Protein AF-A0A933I460-F1 (afdb_monomer_lite)

Sequence (186 aa):
MKRADNKALHLTAIPLRSIAAGELGRYTRKNEYKEVKMVRTSIIALVLIALFSTNALAGLGSGIYSSHLSKEKGTVIAAVEIKEKGIYNLIISAQFLRKPQDKKIYKSDEYGHLMDRLMVEWQGIALQKVLESKELTINDFSLLKSSIETDIRKLVETLKTKILPGQDVEVVFSLSDFFLLEPKDK

Radius of gyration: 38.06 Å; chains: 1; bounding box: 103×72×101 Å

pLDDT: mean 71.49, std 21.96, range [31.8, 97.75]

Structure (mmCIF, N/CA/C/O backbone):
data_AF-A0A933I460-F1
#
_entry.id   AF-A0A933I460-F1
#
loop_
_atom_site.group_PDB
_atom_site.id
_atom_site.type_symbol
_atom_site.label_atom_id
_atom_site.label_alt_id
_atom_site.label_comp_id
_atom_site.label_asym_id
_atom_site.label_entity_id
_atom_site.label_seq_id
_atom_site.pdbx_PDB_ins_code
_atom_site.Cartn_x
_atom_site.Cartn_y
_atom_site.Cartn_z
_atom_site.occupancy
_atom_site.B_iso_or_equiv
_atom_site.auth_seq_id
_atom_site.auth_comp_id
_atom_site.auth_asym_id
_atom_site.auth_atom_id
_atom_site.pdbx_PDB_model_num
ATOM 1 N N . MET A 1 1 ? 87.143 52.129 70.184 1.00 41.03 1 MET A N 1
ATOM 2 C CA . MET A 1 1 ? 86.131 51.948 71.251 1.00 41.03 1 MET A CA 1
ATOM 3 C C . MET A 1 1 ? 85.603 50.523 71.183 1.00 41.03 1 MET A C 1
ATOM 5 O O . MET A 1 1 ? 85.529 49.976 70.092 1.00 41.03 1 MET A O 1
ATOM 9 N N . LYS A 1 2 ? 85.423 49.895 72.347 1.00 37.91 2 LYS A N 1
ATOM 10 C CA . LYS A 1 2 ? 85.515 48.445 72.584 1.00 37.91 2 LYS A CA 1
ATOM 11 C C . LYS A 1 2 ? 84.332 47.627 72.047 1.00 37.91 2 LYS A C 1
ATOM 13 O O . LYS A 1 2 ? 83.182 48.015 72.214 1.00 37.91 2 LYS A O 1
ATOM 18 N N . ARG A 1 3 ? 84.676 46.452 71.504 1.00 41.56 3 ARG A N 1
ATOM 19 C CA . ARG A 1 3 ? 83.838 45.245 71.435 1.00 41.56 3 ARG A CA 1
ATOM 20 C C . ARG A 1 3 ? 83.366 44.840 72.834 1.00 41.56 3 ARG A C 1
ATOM 22 O O . ARG A 1 3 ? 84.147 44.938 73.780 1.00 41.56 3 ARG A O 1
ATOM 29 N N . ALA A 1 4 ? 82.170 44.271 72.913 1.00 45.31 4 ALA A N 1
ATOM 30 C CA . ALA A 1 4 ? 81.861 43.199 73.850 1.00 45.31 4 ALA A CA 1
ATOM 31 C C . ALA A 1 4 ? 80.702 42.365 73.294 1.00 45.31 4 ALA A C 1
ATOM 33 O O . ALA A 1 4 ? 79.697 42.899 72.833 1.00 45.31 4 ALA A O 1
ATOM 34 N N . ASP A 1 5 ? 80.932 41.061 73.310 1.00 42.59 5 ASP A N 1
ATOM 35 C CA . ASP A 1 5 ? 80.165 39.994 72.689 1.00 42.59 5 ASP A CA 1
ATOM 36 C C . ASP A 1 5 ? 79.033 39.451 73.582 1.00 42.59 5 ASP A C 1
ATOM 38 O O . ASP A 1 5 ? 78.996 39.712 74.784 1.00 42.59 5 ASP A O 1
ATOM 42 N N . ASN A 1 6 ? 78.281 38.513 72.980 1.00 42.66 6 ASN A N 1
ATOM 43 C CA . ASN A 1 6 ? 77.639 37.332 73.587 1.00 42.66 6 ASN A CA 1
ATOM 44 C C . ASN A 1 6 ? 76.283 37.561 74.289 1.00 42.66 6 ASN A C 1
ATOM 46 O O . ASN A 1 6 ? 76.127 38.485 75.065 1.00 42.66 6 ASN A O 1
ATOM 50 N N . LYS A 1 7 ? 75.247 36.723 74.145 1.00 44.50 7 LYS A N 1
ATOM 51 C CA . LYS A 1 7 ? 75.131 35.344 73.642 1.00 44.50 7 LYS A CA 1
ATOM 52 C C . LYS A 1 7 ? 73.635 35.022 73.433 1.00 44.50 7 LYS A C 1
ATOM 54 O O . LYS A 1 7 ? 72.827 35.376 74.277 1.00 44.50 7 LYS A O 1
ATOM 59 N N . ALA A 1 8 ? 73.355 34.277 72.361 1.00 40.66 8 ALA A N 1
ATOM 60 C CA . ALA A 1 8 ? 72.295 33.271 72.186 1.00 40.66 8 ALA A CA 1
ATOM 61 C C . ALA A 1 8 ? 70.816 33.631 72.472 1.00 40.66 8 ALA A C 1
ATOM 63 O O . ALA A 1 8 ? 70.412 33.730 73.621 1.00 40.66 8 ALA A O 1
ATOM 64 N N . LEU A 1 9 ? 69.968 33.593 71.433 1.00 44.44 9 LEU A N 1
ATOM 65 C CA . LEU A 1 9 ? 69.066 32.450 71.190 1.00 44.44 9 LEU A CA 1
ATOM 66 C C . LEU A 1 9 ? 68.316 32.588 69.848 1.00 44.44 9 LEU A C 1
ATOM 68 O O . LEU A 1 9 ? 67.603 33.551 69.602 1.00 44.44 9 LEU A O 1
ATOM 72 N N . HIS A 1 10 ? 68.550 31.589 68.995 1.00 38.16 10 HIS A N 1
ATOM 73 C CA . HIS A 1 10 ? 67.684 31.001 67.970 1.00 38.16 10 HIS A CA 1
ATOM 74 C C . HIS A 1 10 ? 66.586 31.845 67.292 1.00 38.16 10 HIS A C 1
ATOM 76 O O . HIS A 1 10 ? 65.505 32.078 67.822 1.00 38.16 10 HIS A O 1
ATOM 82 N N . LEU A 1 11 ? 66.854 32.130 66.012 1.00 43.31 11 LEU A N 1
ATOM 83 C CA . LEU A 1 11 ? 65.997 31.836 64.855 1.00 43.31 11 LEU A CA 1
ATOM 84 C C . LEU A 1 11 ? 64.627 31.208 65.183 1.00 43.31 11 LEU A C 1
ATOM 86 O O . LEU A 1 11 ? 64.538 30.039 65.546 1.00 43.31 11 LEU A O 1
ATOM 90 N N . THR A 1 12 ? 63.548 31.922 64.884 1.00 46.50 12 THR A N 1
ATOM 91 C CA . THR A 1 12 ? 62.800 31.709 63.630 1.00 46.50 12 THR A CA 1
ATOM 92 C C . THR A 1 12 ? 61.760 32.812 63.462 1.00 46.50 12 THR A C 1
ATOM 94 O O . THR A 1 12 ? 60.838 32.979 64.253 1.00 46.50 12 THR A O 1
ATOM 97 N N . ALA A 1 13 ? 61.946 33.590 62.402 1.00 44.84 13 ALA A N 1
ATOM 98 C CA . ALA A 1 13 ? 60.951 34.494 61.867 1.00 44.84 13 ALA A CA 1
ATOM 99 C C . ALA A 1 13 ? 60.061 33.719 60.893 1.00 44.84 13 ALA A C 1
ATOM 101 O O . ALA A 1 13 ? 60.592 33.124 59.961 1.00 44.84 13 ALA A O 1
ATOM 102 N N . ILE A 1 14 ? 58.740 33.805 61.051 1.00 50.06 14 ILE A N 1
ATOM 103 C CA . ILE A 1 14 ? 57.809 33.924 59.920 1.00 50.06 14 ILE A CA 1
ATOM 104 C C . ILE A 1 14 ? 56.695 34.877 60.363 1.00 50.06 14 ILE A C 1
ATOM 106 O O . ILE A 1 14 ? 55.945 34.542 61.281 1.00 50.06 14 ILE A O 1
ATOM 110 N N . PRO A 1 15 ? 56.577 36.067 59.757 1.00 47.06 15 PRO A N 1
ATOM 111 C CA . PRO A 1 15 ? 55.509 36.987 60.082 1.00 47.06 15 PRO A CA 1
ATOM 112 C C . PRO A 1 15 ? 54.394 36.952 59.018 1.00 47.06 15 PRO A C 1
ATOM 114 O O . PRO A 1 15 ? 54.626 36.626 57.856 1.00 47.06 15 PRO A O 1
ATOM 117 N N . LEU A 1 16 ? 53.227 37.437 59.455 1.00 40.59 16 LEU A N 1
ATOM 118 C CA . LEU A 1 16 ? 52.155 38.102 58.702 1.00 40.59 16 LEU A CA 1
ATOM 119 C C . LEU A 1 16 ? 50.920 37.305 58.234 1.00 40.59 16 LEU A C 1
ATOM 121 O O . LEU A 1 16 ? 50.992 36.362 57.458 1.00 40.59 16 LEU A O 1
ATOM 125 N N . ARG A 1 17 ? 49.782 37.940 58.574 1.00 39.16 17 ARG A N 1
ATOM 126 C CA . ARG A 1 17 ? 48.498 38.045 57.851 1.00 39.16 17 ARG A CA 1
ATOM 127 C C . ARG A 1 17 ? 47.393 37.047 58.210 1.00 39.16 17 ARG A C 1
ATOM 129 O O . ARG A 1 17 ? 47.149 36.042 57.560 1.00 39.16 17 ARG A O 1
ATOM 136 N N . SER A 1 18 ? 46.661 37.446 59.245 1.00 46.41 18 SER A N 1
ATOM 137 C CA . SER A 1 18 ? 45.233 37.791 59.195 1.00 46.41 18 SER A CA 1
ATOM 138 C C . SER A 1 18 ? 44.484 37.551 57.865 1.00 46.41 18 SER A C 1
ATOM 140 O O . SER A 1 18 ? 44.907 38.031 56.819 1.00 46.41 18 SER A O 1
ATOM 142 N N . ILE A 1 19 ? 43.259 37.017 58.000 1.00 49.75 19 ILE A N 1
ATOM 143 C CA . ILE A 1 19 ? 42.100 37.190 57.094 1.00 49.75 19 ILE A CA 1
ATOM 144 C C . ILE A 1 19 ? 42.088 36.281 55.845 1.00 49.75 19 ILE A C 1
ATOM 146 O O . ILE A 1 19 ? 42.408 36.720 54.751 1.00 49.75 19 ILE A O 1
ATOM 150 N N . ALA A 1 20 ? 41.629 35.029 55.994 1.00 50.25 20 ALA A N 1
ATOM 151 C CA . ALA A 1 20 ? 41.037 34.235 54.890 1.00 50.25 20 ALA A CA 1
ATOM 152 C C . ALA A 1 20 ? 40.248 32.975 55.333 1.00 50.25 20 ALA A C 1
ATOM 154 O O . ALA A 1 20 ? 39.757 32.230 54.491 1.00 50.25 20 ALA A O 1
ATOM 155 N N . ALA A 1 21 ? 40.103 32.695 56.634 1.00 50.56 21 ALA A N 1
ATOM 156 C CA . ALA A 1 21 ? 39.552 31.416 57.110 1.00 50.56 21 ALA A CA 1
ATOM 157 C C . ALA A 1 21 ? 38.008 31.359 57.234 1.00 50.56 21 ALA A C 1
ATOM 159 O O . ALA A 1 21 ? 37.470 30.334 57.638 1.00 50.56 21 ALA A O 1
ATOM 160 N N . GLY A 1 22 ? 37.279 32.435 56.907 1.00 49.56 22 GLY A N 1
ATOM 161 C CA . GLY A 1 22 ? 35.834 32.542 57.185 1.00 49.56 22 GLY A CA 1
ATOM 162 C C . GLY A 1 22 ? 34.876 32.307 56.008 1.00 49.56 22 GLY A C 1
ATOM 163 O O . GLY A 1 22 ? 33.716 31.973 56.241 1.00 49.56 22 GLY A O 1
ATOM 164 N N . GLU A 1 23 ? 35.317 32.458 54.754 1.00 50.94 23 GLU A N 1
ATOM 165 C CA . GLU A 1 23 ? 34.391 32.507 53.602 1.00 50.94 23 GLU A CA 1
ATOM 166 C C . GLU A 1 23 ? 34.476 31.309 52.643 1.00 50.94 23 GLU A C 1
ATOM 168 O O . GLU A 1 23 ? 33.496 30.992 51.969 1.00 50.94 23 GLU A O 1
ATOM 173 N N . LEU A 1 24 ? 35.584 30.564 52.619 1.00 50.06 24 LEU A N 1
ATOM 174 C CA . LEU A 1 24 ? 35.753 29.434 51.691 1.00 50.06 24 LEU A CA 1
ATOM 175 C C . LEU A 1 24 ? 34.869 28.216 52.027 1.00 50.06 24 LEU A C 1
ATOM 177 O O . LEU A 1 24 ? 34.518 27.445 51.136 1.00 50.06 24 LEU A O 1
ATOM 181 N N . GLY A 1 25 ? 34.426 28.071 53.280 1.00 47.38 25 GLY A N 1
ATOM 182 C CA . GLY A 1 25 ? 33.571 26.953 53.707 1.00 47.38 25 GLY A CA 1
ATOM 183 C C . GLY A 1 25 ? 32.104 27.043 53.258 1.00 47.38 25 GLY A C 1
ATOM 184 O O . GLY A 1 25 ? 31.375 26.055 53.346 1.00 47.38 25 GLY A O 1
ATOM 185 N N . ARG A 1 26 ? 31.636 28.208 52.780 1.00 46.75 26 ARG A N 1
ATOM 186 C CA . ARG A 1 26 ? 30.243 28.377 52.312 1.00 46.75 26 ARG A CA 1
ATOM 187 C C . ARG A 1 26 ? 30.065 28.103 50.817 1.00 46.75 26 ARG A C 1
ATOM 189 O O . ARG A 1 26 ? 28.946 27.804 50.398 1.00 46.75 26 ARG A O 1
ATOM 196 N N . TYR A 1 27 ? 31.139 28.163 50.029 1.00 46.47 27 TYR A N 1
ATOM 197 C CA . TYR A 1 27 ? 31.088 27.912 48.584 1.00 46.47 27 TYR A CA 1
ATOM 198 C C . TYR A 1 27 ? 31.224 26.428 48.224 1.00 46.47 27 TYR A C 1
ATOM 200 O O . TYR A 1 27 ? 30.612 25.988 47.255 1.00 46.47 27 TYR A O 1
ATOM 208 N N . THR A 1 28 ? 31.917 25.625 49.034 1.00 49.88 28 THR A N 1
ATOM 209 C CA . THR A 1 28 ? 31.998 24.169 48.824 1.00 49.88 28 THR A CA 1
ATOM 210 C C . THR A 1 28 ? 30.668 23.475 49.130 1.00 49.88 28 THR A C 1
ATOM 212 O O . THR A 1 28 ? 30.156 22.724 48.304 1.00 49.88 28 THR A O 1
ATOM 215 N N . ARG A 1 29 ? 30.019 23.821 50.251 1.00 48.25 29 ARG A N 1
ATOM 216 C CA . ARG A 1 29 ? 28.759 23.179 50.671 1.00 48.25 29 ARG A CA 1
ATOM 217 C C . ARG A 1 29 ? 27.563 23.505 49.755 1.00 48.25 29 ARG A C 1
ATOM 219 O O . ARG A 1 29 ? 26.679 22.671 49.577 1.00 48.25 29 ARG A O 1
ATOM 226 N N . LYS A 1 30 ? 27.505 24.704 49.151 1.00 46.66 30 LYS A N 1
ATOM 227 C CA . LYS A 1 30 ? 26.441 25.060 48.183 1.00 46.66 30 LYS A CA 1
ATOM 228 C C . LYS A 1 30 ? 26.577 24.297 46.863 1.00 46.66 30 LYS A C 1
ATOM 230 O O . LYS A 1 30 ? 25.551 23.950 46.278 1.00 46.66 30 LYS A O 1
ATOM 235 N N . ASN A 1 31 ? 27.805 24.027 46.420 1.00 49.69 31 ASN A N 1
ATOM 236 C CA . ASN A 1 31 ? 28.052 23.240 45.216 1.00 49.69 31 ASN A CA 1
ATOM 237 C C . ASN A 1 31 ? 27.734 21.759 45.448 1.00 49.69 31 ASN A C 1
ATOM 239 O O . ASN A 1 31 ? 27.037 21.186 44.621 1.00 49.69 31 ASN A O 1
ATOM 243 N N . GLU A 1 32 ? 28.076 21.188 46.608 1.00 47.56 32 GLU A N 1
ATOM 244 C CA . GLU A 1 32 ? 27.696 19.806 46.949 1.00 47.56 32 GLU A CA 1
ATOM 245 C C . GLU A 1 32 ? 26.174 19.596 46.974 1.00 47.56 32 GLU A C 1
ATOM 247 O O . GLU A 1 32 ? 25.669 18.638 46.397 1.00 47.56 32 GLU A O 1
ATOM 252 N N . TYR A 1 33 ? 25.397 20.508 47.572 1.00 48.88 33 TYR A N 1
ATOM 253 C CA . TYR A 1 33 ? 23.931 20.376 47.567 1.00 48.88 33 TYR A CA 1
ATOM 254 C C . TYR A 1 33 ? 23.319 20.540 46.167 1.00 48.88 33 TYR A C 1
ATOM 256 O O . TYR A 1 33 ? 22.296 19.919 45.866 1.00 48.88 33 TYR A O 1
ATOM 264 N N . LYS A 1 34 ? 23.924 21.368 45.304 1.00 48.66 34 LYS A N 1
ATOM 265 C CA . LYS A 1 34 ? 23.467 21.564 43.922 1.00 48.66 34 LYS A CA 1
ATOM 266 C C . LYS A 1 34 ? 23.843 20.369 43.044 1.00 48.66 34 LYS A C 1
ATOM 268 O O . LYS A 1 34 ? 22.994 19.922 42.282 1.00 48.66 34 LYS A O 1
ATOM 273 N N . GLU A 1 35 ? 25.040 19.808 43.210 1.00 48.28 35 GLU A N 1
ATOM 274 C CA . GLU A 1 35 ? 25.481 18.589 42.525 1.00 48.28 35 GLU A CA 1
ATOM 275 C C . GLU A 1 35 ? 24.663 17.373 42.956 1.00 48.28 35 GLU A C 1
ATOM 277 O O . GLU A 1 35 ? 24.117 16.685 42.102 1.00 48.28 35 GLU A O 1
ATOM 282 N N . VAL A 1 36 ? 24.452 17.146 44.256 1.00 53.81 36 VAL A N 1
ATOM 283 C CA . VAL A 1 36 ? 23.660 15.995 44.728 1.00 53.81 36 VAL A CA 1
ATOM 284 C C . VAL A 1 36 ? 22.199 16.093 44.273 1.00 53.81 36 VAL A C 1
ATOM 286 O O . VAL A 1 36 ? 21.594 15.079 43.919 1.00 53.81 36 VAL A O 1
ATOM 289 N N . LYS A 1 37 ? 21.613 17.300 44.230 1.00 46.72 37 LYS A N 1
ATOM 290 C CA . LYS A 1 37 ? 20.246 17.493 43.717 1.00 46.72 37 LYS A CA 1
ATOM 291 C C . LYS A 1 37 ? 20.178 17.303 42.199 1.00 46.72 37 LYS A C 1
ATOM 293 O O . LYS A 1 37 ? 19.252 16.641 41.743 1.00 46.72 37 LYS A O 1
ATOM 298 N N . MET A 1 38 ? 21.161 17.812 41.450 1.00 51.62 38 MET A N 1
ATOM 299 C CA . MET A 1 38 ? 21.239 17.681 39.991 1.00 51.62 38 MET A CA 1
ATOM 300 C C . MET A 1 38 ? 21.464 16.223 39.571 1.00 51.62 38 MET A C 1
ATOM 302 O O . MET A 1 38 ? 20.746 15.730 38.708 1.00 51.62 38 MET A O 1
ATOM 306 N N . VAL A 1 39 ? 22.355 15.496 40.255 1.00 53.56 39 VAL A N 1
ATOM 307 C CA . VAL A 1 39 ? 22.611 14.063 40.034 1.00 53.56 39 VAL A CA 1
ATOM 308 C C . VAL A 1 39 ? 21.362 13.228 40.329 1.00 53.56 39 VAL A C 1
ATOM 310 O O . VAL A 1 39 ? 21.018 12.353 39.540 1.00 53.56 39 VAL A O 1
ATOM 313 N N . ARG A 1 40 ? 20.613 13.526 41.400 1.00 53.59 40 ARG A N 1
ATOM 314 C CA . ARG A 1 40 ? 19.359 12.813 41.710 1.00 53.59 40 ARG A CA 1
ATOM 315 C C . ARG A 1 40 ? 18.259 13.069 40.678 1.00 53.59 40 ARG A C 1
ATOM 317 O O . ARG A 1 40 ? 17.602 12.117 40.269 1.00 53.59 40 ARG A O 1
ATOM 324 N N . THR A 1 41 ? 18.074 14.306 40.210 1.00 52.94 41 THR A N 1
ATOM 325 C CA . THR A 1 41 ? 17.123 14.592 39.117 1.00 52.94 41 THR A CA 1
ATOM 326 C C . THR A 1 41 ? 17.549 13.971 37.791 1.00 52.94 41 THR A C 1
ATOM 328 O O . THR A 1 41 ? 16.693 13.473 37.066 1.00 52.94 41 THR A O 1
ATOM 331 N N . SER A 1 42 ? 18.851 13.931 37.493 1.00 56.38 42 SER A N 1
ATOM 332 C CA . SER A 1 42 ? 19.367 13.297 36.278 1.00 56.38 42 SER A CA 1
ATOM 333 C C . SER A 1 42 ? 19.201 11.778 36.312 1.00 56.38 42 SER A C 1
ATOM 335 O O . SER A 1 42 ? 18.808 11.204 35.306 1.00 56.38 42 SER A O 1
ATOM 337 N N . ILE A 1 43 ? 19.405 11.124 37.463 1.00 59.38 43 ILE A N 1
ATOM 338 C CA . ILE A 1 43 ? 19.157 9.680 37.624 1.00 59.38 43 ILE A CA 1
ATOM 339 C C . ILE A 1 43 ? 17.660 9.364 37.492 1.00 59.38 43 ILE A C 1
ATOM 341 O O . ILE A 1 43 ? 17.303 8.410 36.809 1.00 59.38 43 ILE A O 1
ATOM 345 N N . ILE A 1 44 ? 16.773 10.180 38.074 1.00 59.81 44 ILE A N 1
ATOM 346 C CA . ILE A 1 44 ? 15.317 9.997 37.942 1.00 59.81 44 ILE A CA 1
ATOM 347 C C . ILE A 1 44 ? 14.867 10.183 36.484 1.00 59.81 44 ILE A C 1
ATOM 349 O O . ILE A 1 44 ? 14.063 9.394 35.994 1.00 59.81 44 ILE A O 1
ATOM 353 N N . ALA A 1 45 ? 15.417 11.166 35.764 1.00 58.75 45 ALA A N 1
ATOM 354 C CA . ALA A 1 45 ? 15.139 11.361 34.342 1.00 58.75 45 ALA A CA 1
ATOM 355 C C . ALA A 1 45 ? 15.646 10.189 33.480 1.00 58.75 45 ALA A C 1
ATOM 357 O O . ALA A 1 45 ? 14.954 9.766 32.558 1.00 58.75 45 ALA A O 1
ATOM 358 N N . LEU A 1 46 ? 16.810 9.618 33.807 1.00 57.09 46 LEU A N 1
ATOM 359 C CA . LEU A 1 46 ? 17.386 8.473 33.092 1.00 57.09 46 LEU A CA 1
ATOM 360 C C . LEU A 1 46 ? 16.590 7.179 33.341 1.00 57.09 46 LEU A C 1
ATOM 362 O O . LEU A 1 46 ? 16.374 6.406 32.412 1.00 57.09 46 LEU A O 1
ATOM 366 N N . VAL A 1 47 ? 16.072 6.985 34.560 1.00 59.66 47 VAL A N 1
ATOM 367 C CA . VAL A 1 47 ? 15.159 5.876 34.894 1.00 59.66 47 VAL A CA 1
ATOM 368 C C . VAL A 1 47 ? 13.791 6.055 34.224 1.00 59.66 47 VAL A C 1
ATOM 370 O O . VAL A 1 47 ? 13.241 5.085 33.715 1.00 59.66 47 VAL A O 1
ATOM 373 N N . LEU A 1 48 ? 13.259 7.280 34.136 1.00 55.59 48 LEU A N 1
ATOM 374 C CA . LEU A 1 48 ? 12.025 7.556 33.387 1.00 55.59 48 LEU A CA 1
ATOM 375 C C . LEU A 1 48 ? 12.196 7.300 31.882 1.00 55.59 48 LEU A C 1
ATOM 377 O O . LEU A 1 48 ? 11.335 6.666 31.283 1.00 55.59 48 LEU A O 1
ATOM 381 N N . ILE A 1 49 ? 13.322 7.691 31.275 1.00 56.62 49 ILE A N 1
ATOM 382 C CA . ILE A 1 49 ? 13.622 7.395 29.861 1.00 56.62 49 ILE A CA 1
ATOM 383 C C . ILE A 1 49 ? 13.772 5.881 29.621 1.00 56.62 49 ILE A C 1
ATOM 385 O O . ILE A 1 49 ? 13.312 5.381 28.596 1.00 56.62 49 ILE A O 1
ATOM 389 N N . ALA A 1 50 ? 14.331 5.134 30.579 1.00 52.59 50 ALA A N 1
ATOM 390 C CA . ALA A 1 50 ? 14.424 3.673 30.511 1.00 52.59 50 ALA A CA 1
ATOM 391 C C . ALA A 1 50 ? 13.075 2.950 30.715 1.00 52.59 50 ALA A C 1
ATOM 393 O O . ALA A 1 50 ? 12.926 1.808 30.289 1.00 52.59 50 ALA A O 1
ATOM 394 N N . LEU A 1 51 ? 12.086 3.598 31.341 1.00 52.19 51 LEU A N 1
ATOM 395 C CA . LEU A 1 51 ? 10.725 3.063 31.487 1.00 52.19 51 LEU A CA 1
ATOM 396 C C . LEU A 1 51 ? 9.810 3.417 30.303 1.00 52.19 51 LEU A C 1
ATOM 398 O O . LEU A 1 51 ? 8.808 2.742 30.096 1.00 52.19 51 LEU A O 1
ATOM 402 N N . PHE A 1 52 ? 10.151 4.429 29.498 1.00 51.50 52 PHE A N 1
ATOM 403 C CA . PHE A 1 52 ? 9.449 4.725 28.240 1.00 51.50 52 PHE A CA 1
ATOM 404 C C . PHE A 1 52 ? 10.015 3.971 27.026 1.00 51.50 52 PHE A C 1
ATOM 406 O O . PHE A 1 52 ? 9.345 3.899 25.997 1.00 51.50 52 PHE A O 1
ATOM 413 N N . SER A 1 53 ? 11.201 3.361 27.122 1.00 46.81 53 SER A N 1
ATOM 414 C CA . SER A 1 53 ? 11.760 2.540 26.039 1.00 46.81 53 SER A CA 1
ATOM 415 C C . SER A 1 53 ? 11.170 1.125 25.955 1.00 46.81 53 SER A C 1
ATOM 417 O O . SER A 1 53 ? 11.397 0.440 24.960 1.00 46.81 53 SER A O 1
ATOM 419 N N . THR A 1 54 ? 10.363 0.680 26.924 1.00 50.22 54 THR A N 1
ATOM 420 C CA . THR A 1 54 ? 9.756 -0.666 26.905 1.00 50.22 54 THR A CA 1
ATOM 421 C C . THR A 1 54 ? 8.419 -0.759 26.165 1.00 50.22 54 THR A C 1
ATOM 423 O O . THR A 1 54 ? 7.934 -1.866 25.955 1.00 50.22 54 THR A O 1
ATOM 426 N N . ASN A 1 55 ? 7.867 0.350 25.660 1.00 47.81 55 ASN A N 1
ATOM 427 C CA . ASN A 1 55 ? 6.697 0.315 24.765 1.00 47.81 55 ASN A CA 1
ATOM 428 C C . ASN A 1 55 ? 7.065 0.399 23.277 1.00 47.81 55 ASN A C 1
ATOM 430 O O . ASN A 1 55 ? 6.188 0.423 22.417 1.00 47.81 55 ASN A O 1
ATOM 434 N N . ALA A 1 56 ? 8.358 0.408 22.954 1.00 50.00 56 ALA A N 1
ATOM 435 C CA . ALA A 1 56 ? 8.851 0.530 21.591 1.00 50.00 56 ALA A CA 1
ATOM 436 C C . ALA A 1 56 ? 9.388 -0.796 21.033 1.00 50.00 56 ALA A C 1
ATOM 438 O O . ALA A 1 56 ? 10.403 -0.761 20.356 1.00 50.00 56 ALA A O 1
ATOM 439 N N . LEU A 1 57 ? 8.770 -1.958 21.313 1.00 47.97 57 LEU A N 1
ATOM 440 C CA . LEU A 1 57 ? 9.013 -3.182 20.518 1.00 47.97 57 LEU A CA 1
ATOM 441 C C . LEU A 1 57 ? 8.086 -4.383 20.820 1.00 47.97 57 LEU A C 1
ATOM 443 O O . LEU A 1 57 ? 8.520 -5.526 20.726 1.00 47.97 57 LEU A O 1
ATOM 447 N N . ALA A 1 58 ? 6.804 -4.190 21.136 1.00 46.06 58 ALA A N 1
ATOM 448 C CA . ALA A 1 58 ? 5.860 -5.314 21.292 1.00 46.06 58 ALA A CA 1
ATOM 449 C C . ALA A 1 58 ? 5.146 -5.718 19.978 1.00 46.06 58 ALA A C 1
ATOM 451 O O . ALA A 1 58 ? 4.048 -6.263 20.011 1.00 46.06 58 ALA A O 1
ATOM 452 N N . GLY A 1 59 ? 5.748 -5.445 18.811 1.00 37.19 59 GLY A N 1
ATOM 453 C CA . GLY A 1 59 ? 5.133 -5.732 17.503 1.00 37.19 59 GLY A CA 1
ATOM 454 C C . GLY A 1 59 ? 6.096 -5.996 16.341 1.00 37.19 59 GLY A C 1
ATOM 455 O O . GLY A 1 59 ? 5.643 -6.194 15.221 1.00 37.19 59 GLY A O 1
ATOM 456 N N . LEU A 1 60 ? 7.413 -6.025 16.578 1.00 41.12 60 LEU A N 1
ATOM 457 C CA . LEU A 1 60 ? 8.421 -6.305 15.538 1.00 41.12 60 LEU A CA 1
ATOM 458 C C . LEU A 1 60 ? 9.054 -7.707 15.662 1.00 41.12 60 LEU A C 1
ATOM 460 O O . LEU A 1 60 ? 9.998 -8.018 14.943 1.00 41.12 60 LEU A O 1
ATOM 464 N N . GLY A 1 61 ? 8.535 -8.562 16.555 1.00 36.41 61 GLY A N 1
ATOM 465 C CA . GLY A 1 61 ? 9.121 -9.873 16.874 1.00 36.41 61 GLY A CA 1
ATOM 466 C C . GLY A 1 61 ? 8.169 -11.076 16.870 1.00 36.41 61 GLY A C 1
ATOM 467 O O . GLY A 1 61 ? 8.612 -12.183 17.163 1.00 36.41 61 GLY A O 1
ATOM 468 N N . SER A 1 62 ? 6.883 -10.922 16.542 1.00 31.80 62 SER A N 1
ATOM 469 C CA . SER A 1 62 ? 5.938 -12.048 16.481 1.00 31.80 62 SER A CA 1
ATOM 470 C C . SER A 1 62 ? 5.827 -12.605 15.061 1.00 31.80 62 SER A C 1
ATOM 472 O O . SER A 1 62 ? 4.864 -12.383 14.330 1.00 31.80 62 SER A O 1
ATOM 474 N N . GLY A 1 63 ? 6.820 -13.408 14.686 1.00 34.28 63 GLY A N 1
ATOM 475 C CA . GLY A 1 63 ? 6.747 -14.327 13.551 1.00 34.28 63 GLY A CA 1
ATOM 476 C C . GLY A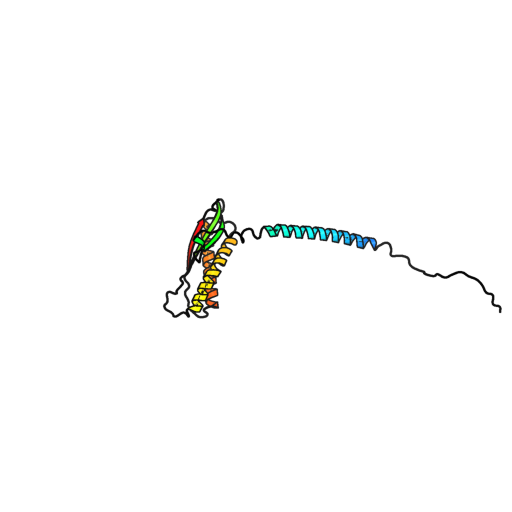 1 63 ?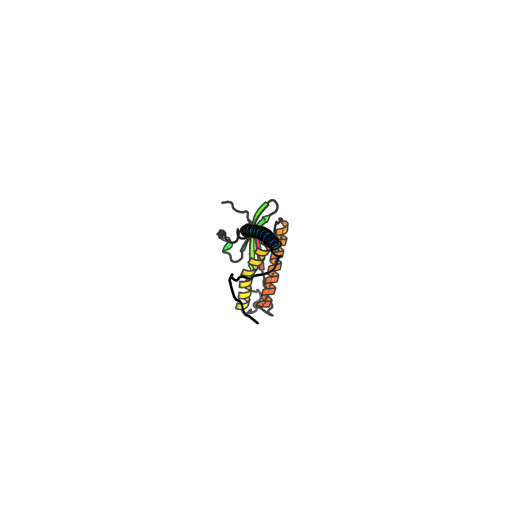 5.731 -15.460 13.758 1.00 34.28 63 GLY A C 1
ATOM 477 O O . GLY A 1 63 ? 6.112 -16.626 13.741 1.00 34.28 63 GLY A O 1
ATOM 478 N N . ILE A 1 64 ? 4.443 -15.148 13.945 1.00 34.41 64 ILE A N 1
ATOM 479 C CA . ILE A 1 64 ? 3.361 -16.145 14.012 1.00 34.41 64 ILE A CA 1
ATOM 480 C C . ILE A 1 64 ? 2.125 -15.659 13.238 1.00 34.41 64 ILE A C 1
ATOM 482 O O . ILE A 1 64 ? 1.024 -15.571 13.764 1.00 34.41 64 ILE A O 1
ATOM 486 N N . TYR A 1 65 ? 2.295 -15.401 11.943 1.00 36.75 65 TYR A N 1
ATOM 487 C CA . TYR A 1 65 ? 1.220 -15.609 10.970 1.00 36.75 65 TYR A CA 1
ATOM 488 C C . TYR A 1 65 ? 1.720 -16.578 9.900 1.00 36.75 65 TYR A C 1
ATOM 490 O O . TYR A 1 65 ? 2.014 -16.215 8.765 1.00 36.75 65 TYR A O 1
ATOM 498 N N . SER A 1 66 ? 1.808 -17.855 10.276 1.00 37.03 66 SER A N 1
ATOM 499 C CA . SER A 1 66 ? 1.772 -18.970 9.330 1.00 37.03 66 SER A CA 1
ATOM 500 C C . SER A 1 66 ? 0.322 -19.253 8.918 1.00 37.03 66 SER A C 1
ATOM 502 O O . SER A 1 66 ? -0.176 -20.367 9.047 1.00 37.03 66 SER A O 1
ATOM 504 N N . SER A 1 67 ? -0.394 -18.241 8.429 1.00 35.56 67 SER A N 1
ATOM 505 C CA . SER A 1 67 ? -1.544 -18.508 7.573 1.00 35.56 67 SER A CA 1
ATOM 506 C C . SER A 1 67 ? -1.019 -18.532 6.145 1.00 35.56 67 SER A C 1
ATOM 508 O O . SER A 1 67 ? -0.197 -17.713 5.744 1.00 35.56 67 SER A O 1
ATOM 510 N N . HIS A 1 68 ? -1.473 -19.498 5.362 1.00 37.12 68 HIS A N 1
ATOM 511 C CA . HIS A 1 68 ? -1.121 -19.651 3.955 1.00 37.12 68 HIS A CA 1
ATOM 512 C C . HIS A 1 68 ? -1.395 -18.402 3.078 1.00 37.12 68 HIS A C 1
ATOM 514 O O . HIS A 1 68 ? -1.033 -18.425 1.908 1.00 37.12 68 HIS A O 1
ATOM 520 N N . LEU A 1 69 ? -1.967 -17.318 3.626 1.00 40.41 69 LEU A N 1
ATOM 521 C CA . LEU A 1 69 ? -2.219 -16.048 2.939 1.00 40.41 69 LEU A 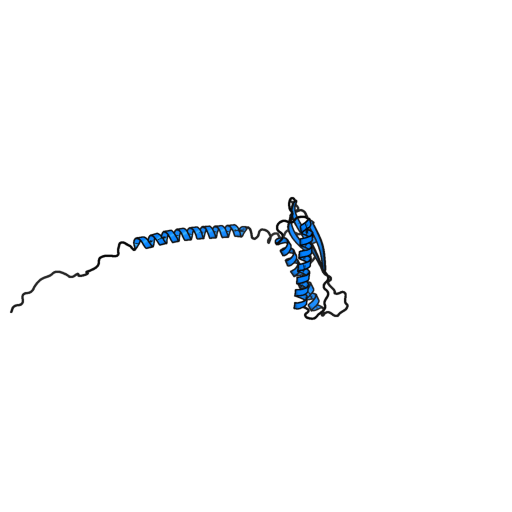CA 1
ATOM 522 C C . LEU A 1 69 ? -0.979 -15.148 2.785 1.00 40.41 69 LEU A C 1
ATOM 524 O O . LEU A 1 69 ? -0.892 -14.426 1.804 1.00 40.41 69 LEU A O 1
ATOM 528 N N . SER A 1 70 ? 0.013 -15.195 3.684 1.00 41.34 70 SER A N 1
ATOM 529 C CA . SER A 1 70 ? 1.206 -14.322 3.578 1.00 41.34 70 SER A CA 1
ATOM 530 C C . SER A 1 70 ? 2.253 -14.811 2.568 1.00 41.34 70 SER A C 1
ATOM 532 O O . SER A 1 70 ? 3.229 -14.116 2.286 1.00 41.34 70 SER A O 1
ATOM 534 N N . LYS A 1 71 ? 2.067 -16.016 2.009 1.00 41.44 71 LYS A N 1
ATOM 535 C CA . LYS A 1 71 ? 2.932 -16.568 0.953 1.00 41.44 71 LYS A CA 1
ATOM 536 C C . LYS A 1 71 ? 2.619 -16.008 -0.434 1.00 41.44 71 LYS A C 1
ATOM 538 O O . LYS A 1 71 ? 3.450 -16.159 -1.332 1.00 41.44 71 LYS A O 1
ATOM 543 N N . GLU A 1 72 ? 1.470 -15.363 -0.624 1.00 46.78 72 GLU A N 1
ATOM 544 C CA . GLU A 1 72 ? 1.198 -14.646 -1.863 1.00 46.78 72 GLU A CA 1
ATOM 545 C C . GLU A 1 72 ? 1.924 -13.297 -1.827 1.00 46.78 72 GLU A C 1
ATOM 547 O O . GLU A 1 72 ? 1.714 -12.455 -0.957 1.00 46.78 72 GLU A O 1
ATOM 552 N N . LYS A 1 73 ? 2.876 -13.126 -2.750 1.00 58.06 73 LYS A N 1
ATOM 553 C CA . LYS A 1 73 ? 3.677 -11.907 -2.903 1.00 58.06 73 LYS A CA 1
ATOM 554 C C . LYS A 1 73 ? 2.745 -10.715 -3.148 1.00 58.06 73 LYS A C 1
ATOM 556 O O . LYS A 1 73 ? 2.378 -10.482 -4.296 1.00 58.06 73 LYS A O 1
ATOM 561 N N . GLY A 1 74 ? 2.384 -9.968 -2.107 1.00 73.00 74 GLY A N 1
ATOM 562 C CA . GLY A 1 74 ? 1.539 -8.785 -2.274 1.00 73.00 74 GLY A CA 1
ATOM 563 C C . GLY A 1 74 ? 0.511 -8.501 -1.183 1.00 73.00 74 GLY A C 1
ATOM 564 O O . GLY A 1 74 ? -0.390 -7.717 -1.457 1.00 73.00 74 GLY A O 1
ATOM 565 N N . THR A 1 75 ? 0.635 -9.064 0.023 1.00 86.69 75 THR A N 1
ATOM 566 C CA . THR A 1 75 ? -0.308 -8.804 1.127 1.00 86.69 75 THR A CA 1
ATOM 567 C C . THR A 1 75 ? 0.385 -8.151 2.324 1.00 86.69 75 THR A C 1
ATOM 569 O O . THR A 1 75 ? 1.506 -8.510 2.681 1.00 86.69 75 THR A O 1
ATOM 572 N N . VAL A 1 76 ? -0.293 -7.192 2.948 1.00 90.94 76 VAL A N 1
ATOM 573 C CA . VAL A 1 76 ? 0.053 -6.538 4.212 1.00 90.94 76 VAL A CA 1
ATOM 574 C C . VAL A 1 76 ? -1.024 -6.890 5.231 1.00 90.94 76 VAL A C 1
ATOM 576 O O . VAL A 1 76 ? -2.215 -6.836 4.933 1.00 90.94 76 VAL A O 1
ATOM 579 N N . ILE A 1 77 ? -0.594 -7.258 6.435 1.00 91.19 77 ILE A N 1
ATOM 580 C CA . ILE A 1 77 ? -1.469 -7.548 7.572 1.00 91.19 77 ILE A CA 1
ATOM 581 C C . ILE A 1 77 ? -1.054 -6.614 8.701 1.00 91.19 77 ILE A C 1
ATOM 583 O O . ILE A 1 77 ? 0.111 -6.627 9.100 1.00 91.19 77 ILE A O 1
ATOM 587 N N . ALA A 1 78 ? -1.986 -5.808 9.202 1.00 92.00 78 ALA A N 1
ATOM 588 C CA . ALA A 1 78 ? -1.715 -4.854 10.272 1.00 92.00 78 ALA A CA 1
ATOM 589 C C . ALA A 1 78 ? -2.883 -4.778 11.261 1.00 92.00 78 ALA A C 1
ATOM 591 O O . ALA A 1 78 ? -4.045 -4.854 10.866 1.00 92.00 78 ALA A O 1
ATOM 592 N N . ALA A 1 79 ? -2.572 -4.629 12.549 1.00 92.12 79 ALA A N 1
ATOM 593 C CA . ALA A 1 79 ? -3.583 -4.443 13.582 1.00 92.12 79 ALA A CA 1
ATOM 594 C C . ALA A 1 79 ? -4.149 -3.015 13.521 1.00 92.12 79 ALA A C 1
ATOM 596 O O . ALA A 1 79 ? -3.390 -2.054 13.409 1.00 92.12 79 ALA A O 1
ATOM 597 N N . VAL A 1 80 ? -5.471 -2.891 13.612 1.00 93.81 80 VAL A N 1
ATOM 598 C CA . VAL A 1 80 ? -6.205 -1.622 13.657 1.00 93.81 80 VAL A CA 1
ATOM 599 C C . VAL A 1 80 ? -7.204 -1.638 14.802 1.00 93.81 80 VAL A C 1
ATOM 601 O O . VAL A 1 80 ? -7.872 -2.645 15.034 1.00 93.81 80 VAL A O 1
ATOM 604 N N . GLU A 1 81 ? -7.330 -0.518 15.504 1.00 93.00 81 GLU A N 1
ATOM 605 C CA . GLU A 1 81 ? -8.368 -0.330 16.511 1.00 93.00 81 GLU A CA 1
ATOM 606 C C . GLU A 1 81 ? -9.605 0.295 15.866 1.00 93.00 81 GLU A C 1
ATOM 608 O O . GLU A 1 81 ? -9.534 1.342 15.215 1.00 93.00 81 GLU A O 1
ATOM 613 N N . ILE A 1 82 ? -10.744 -0.371 16.034 1.00 93.75 82 ILE A N 1
ATOM 614 C CA . ILE A 1 82 ? -12.034 0.100 15.552 1.00 93.75 82 ILE A CA 1
ATOM 615 C C . ILE A 1 82 ? -12.842 0.596 16.735 1.00 93.75 82 ILE A C 1
ATOM 617 O O . ILE A 1 82 ? -13.085 -0.147 17.694 1.00 93.75 82 ILE A O 1
ATOM 621 N N . LYS A 1 83 ? -13.321 1.834 16.613 1.00 93.50 83 LYS A N 1
ATOM 622 C CA . LYS A 1 83 ? -14.145 2.478 17.630 1.00 93.50 83 LYS A CA 1
ATOM 623 C C . LYS A 1 83 ? -15.302 1.574 18.050 1.00 93.50 83 LYS A C 1
ATOM 625 O O . LYS A 1 83 ? -16.053 1.089 17.203 1.00 93.50 83 LYS A O 1
ATOM 630 N N . GLU A 1 84 ? -15.416 1.346 19.358 1.00 92.12 84 GLU A N 1
ATOM 631 C CA . GLU A 1 84 ? -16.454 0.519 20.005 1.00 92.12 84 GLU A CA 1
ATOM 632 C C . GLU A 1 84 ? -16.469 -0.970 19.600 1.00 92.12 84 GLU A C 1
ATOM 634 O O . GLU A 1 84 ? -17.333 -1.718 20.054 1.00 92.12 84 GLU A O 1
ATOM 639 N N . LYS A 1 85 ? -15.516 -1.432 18.778 1.00 90.50 85 LYS A N 1
ATOM 640 C CA . LYS A 1 85 ? -15.425 -2.833 18.332 1.00 90.50 85 LYS A CA 1
ATOM 641 C C . LYS A 1 85 ? -14.128 -3.529 18.740 1.00 90.50 85 LYS A C 1
ATOM 643 O O . LYS A 1 85 ? -14.087 -4.755 18.713 1.00 90.50 85 LYS A O 1
ATOM 648 N N . GLY A 1 86 ? -13.099 -2.776 19.126 1.00 90.88 86 GLY A N 1
ATOM 649 C CA . GLY A 1 86 ? -11.810 -3.311 19.561 1.00 90.88 86 GLY A CA 1
ATOM 650 C C . GLY A 1 86 ? -10.825 -3.515 18.411 1.00 90.88 86 GLY A C 1
ATOM 651 O O . GLY A 1 86 ? -10.923 -2.874 17.365 1.00 90.88 86 GLY A O 1
ATOM 652 N N . ILE A 1 87 ? -9.840 -4.388 18.622 1.00 91.69 87 ILE A N 1
ATOM 653 C CA . ILE A 1 87 ? -8.719 -4.593 17.697 1.00 91.69 87 ILE A CA 1
ATOM 654 C C . ILE A 1 87 ? -9.092 -5.627 16.632 1.00 91.69 87 ILE A C 1
ATOM 656 O O . ILE A 1 87 ? -9.594 -6.698 16.955 1.00 91.69 87 ILE A O 1
ATOM 660 N N . TYR A 1 88 ? -8.796 -5.324 15.370 1.00 92.44 88 TYR A N 1
ATOM 661 C CA . TYR A 1 88 ? -8.948 -6.220 14.222 1.00 92.44 88 TYR A CA 1
ATOM 662 C C . TYR A 1 88 ? -7.648 -6.277 13.427 1.00 92.44 88 TYR A C 1
ATOM 664 O O . TYR A 1 88 ? -6.831 -5.360 13.470 1.00 92.44 88 TYR A O 1
ATOM 672 N N . ASN A 1 89 ? -7.475 -7.335 12.643 1.00 91.50 89 ASN A N 1
ATOM 673 C CA . ASN A 1 89 ? -6.437 -7.401 11.625 1.00 91.50 89 ASN A CA 1
ATOM 674 C C . ASN A 1 89 ? -6.995 -6.879 10.299 1.00 91.50 89 ASN A C 1
ATOM 676 O O . ASN A 1 89 ? -7.910 -7.477 9.733 1.00 91.50 89 ASN A O 1
ATOM 680 N N . LEU A 1 90 ? -6.434 -5.789 9.788 1.00 93.62 90 LEU A N 1
ATOM 681 C CA . LEU A 1 90 ? -6.689 -5.305 8.439 1.00 93.62 90 LEU A CA 1
ATOM 682 C C . LEU A 1 90 ? -5.779 -6.043 7.453 1.00 93.62 90 LEU A C 1
ATOM 684 O O . LEU A 1 90 ? -4.552 -6.007 7.577 1.00 93.62 90 LEU A O 1
ATOM 688 N N . ILE A 1 91 ? -6.395 -6.700 6.473 1.00 93.25 91 ILE A N 1
ATOM 689 C CA . ILE A 1 91 ? -5.728 -7.380 5.365 1.00 93.25 91 ILE A CA 1
ATOM 690 C C . ILE A 1 91 ? -5.790 -6.477 4.140 1.00 93.25 91 ILE A C 1
ATOM 692 O O . ILE A 1 91 ? -6.879 -6.074 3.731 1.00 93.25 91 ILE A O 1
ATOM 696 N N . ILE A 1 92 ? -4.627 -6.172 3.565 1.00 94.12 92 ILE A N 1
ATOM 697 C CA . ILE A 1 92 ? -4.482 -5.313 2.389 1.00 94.12 92 ILE A CA 1
ATOM 698 C C . ILE A 1 92 ? -3.663 -6.052 1.337 1.00 94.12 92 ILE A C 1
ATOM 700 O O . ILE A 1 92 ? -2.488 -6.319 1.573 1.00 94.12 92 ILE A O 1
ATOM 704 N N . SER A 1 93 ? -4.230 -6.329 0.167 1.00 92.19 93 SER A N 1
ATOM 705 C CA . SER A 1 93 ? -3.478 -6.876 -0.968 1.00 92.19 93 SER A CA 1
ATOM 706 C C . SER A 1 93 ? -3.495 -5.919 -2.147 1.00 92.19 93 SER A C 1
ATOM 708 O O . SER A 1 93 ? -4.510 -5.281 -2.427 1.00 92.19 93 SER A O 1
ATOM 710 N N . ALA A 1 94 ? -2.377 -5.852 -2.865 1.00 90.75 94 ALA A N 1
ATOM 711 C CA . ALA A 1 94 ? -2.260 -5.089 -4.099 1.00 90.75 94 ALA A CA 1
ATOM 712 C C . ALA A 1 94 ? -1.892 -6.005 -5.267 1.00 90.75 94 ALA A C 1
ATOM 714 O O . ALA A 1 94 ? -0.940 -6.785 -5.193 1.00 90.75 94 ALA A O 1
ATOM 715 N N . GLN A 1 95 ? -2.613 -5.865 -6.376 1.00 88.75 95 GLN A N 1
ATOM 716 C CA . GLN A 1 95 ? -2.288 -6.520 -7.633 1.00 88.75 95 GLN A CA 1
ATOM 717 C C . GLN A 1 95 ? -1.763 -5.491 -8.626 1.00 88.75 95 GLN A C 1
ATOM 719 O O . GLN A 1 95 ? -2.401 -4.468 -8.867 1.00 88.75 95 GLN A O 1
ATOM 724 N N . PHE A 1 96 ? -0.622 -5.797 -9.238 1.00 88.06 96 PHE A N 1
ATOM 725 C CA . PHE A 1 96 ? -0.025 -4.990 -10.293 1.00 88.06 96 PHE A CA 1
ATOM 726 C C . PHE A 1 96 ? -0.003 -5.769 -11.606 1.00 88.06 96 PHE A C 1
ATOM 728 O O . PHE A 1 96 ? 0.348 -6.956 -11.627 1.00 88.06 96 PHE A O 1
ATOM 735 N N . LEU A 1 97 ? -0.320 -5.102 -12.717 1.00 84.19 97 LEU A N 1
ATOM 736 C CA . LEU A 1 97 ? -0.085 -5.682 -14.035 1.00 84.19 97 LEU A CA 1
ATOM 737 C C . LEU A 1 97 ? 1.424 -5.770 -14.278 1.00 84.19 97 LEU A C 1
ATOM 739 O O . LEU A 1 97 ? 2.122 -4.765 -14.312 1.00 84.19 97 LEU A O 1
ATOM 743 N N . ARG A 1 98 ? 1.933 -6.995 -14.442 1.00 74.62 98 ARG A N 1
ATOM 744 C CA . ARG A 1 98 ? 3.371 -7.262 -14.640 1.00 74.62 98 ARG A CA 1
ATOM 745 C C . ARG A 1 98 ? 3.858 -7.039 -16.068 1.00 74.62 98 ARG A C 1
ATOM 747 O O . ARG A 1 98 ? 5.047 -7.188 -16.331 1.00 74.62 98 ARG A O 1
ATOM 754 N N . LYS A 1 99 ? 2.947 -6.771 -17.000 1.00 72.19 99 LYS A N 1
ATOM 755 C CA . LYS A 1 99 ? 3.265 -6.466 -18.391 1.00 72.19 99 LYS A CA 1
ATOM 756 C C . LYS A 1 99 ? 2.412 -5.278 -18.832 1.00 72.19 99 LYS A C 1
ATOM 758 O O . LYS A 1 99 ? 1.206 -5.305 -18.574 1.00 72.19 99 LYS A O 1
ATOM 763 N N . PRO A 1 100 ? 3.004 -4.277 -19.494 1.00 67.12 100 PRO A N 1
ATOM 764 C CA . PRO A 1 100 ? 2.242 -3.201 -20.110 1.00 67.12 100 PRO A CA 1
ATOM 765 C C . PRO A 1 100 ? 1.362 -3.769 -21.234 1.00 67.12 100 PRO A C 1
ATOM 767 O O . PRO A 1 100 ? 1.727 -4.760 -21.872 1.00 67.12 100 PRO A O 1
ATOM 770 N N . GLN A 1 101 ? 0.187 -3.173 -21.459 1.00 64.62 101 GLN A N 1
ATOM 771 C CA . GLN A 1 101 ? -0.712 -3.612 -22.536 1.00 64.62 101 GLN A CA 1
ATOM 772 C C . GLN A 1 101 ? -0.167 -3.264 -23.927 1.00 64.62 101 GLN A C 1
ATOM 774 O O . GLN A 1 101 ? -0.381 -4.009 -24.886 1.00 64.62 101 GLN A O 1
ATOM 779 N N . ASP A 1 102 ? 0.579 -2.164 -24.029 1.00 60.62 102 ASP A N 1
ATOM 780 C CA . ASP A 1 102 ? 1.235 -1.757 -25.263 1.00 60.62 102 ASP A CA 1
ATOM 781 C C . ASP A 1 102 ? 2.411 -2.689 -25.576 1.00 60.62 102 ASP A C 1
ATOM 783 O O . ASP A 1 102 ? 3.343 -2.840 -24.788 1.00 60.62 102 ASP A O 1
ATOM 787 N N . LYS A 1 103 ? 2.427 -3.251 -26.791 1.00 55.06 103 LYS A N 1
ATOM 788 C CA . LYS A 1 103 ? 3.535 -4.055 -27.351 1.00 55.06 103 LYS A CA 1
ATOM 789 C C . LYS A 1 103 ? 4.839 -3.259 -27.551 1.00 55.06 103 LYS A C 1
ATOM 791 O O . LYS A 1 103 ? 5.732 -3.724 -28.260 1.00 55.06 103 LYS A O 1
ATOM 796 N N . LYS A 1 104 ? 4.941 -2.044 -27.000 1.00 60.72 104 LYS A N 1
ATOM 797 C CA . LYS A 1 104 ? 6.166 -1.247 -27.033 1.00 60.72 104 LYS A CA 1
ATOM 798 C C . LYS A 1 104 ? 7.265 -2.074 -26.371 1.00 60.72 104 LYS A C 1
ATOM 800 O O . LYS A 1 104 ? 7.070 -2.659 -25.309 1.00 60.72 104 LYS A O 1
ATOM 805 N N . ILE A 1 105 ? 8.408 -2.166 -27.043 1.00 53.44 105 ILE A N 1
ATOM 806 C CA . ILE A 1 105 ? 9.587 -2.864 -26.537 1.00 53.44 105 ILE A CA 1
ATOM 807 C C . ILE A 1 105 ? 10.169 -1.972 -25.441 1.00 53.44 105 ILE A C 1
ATOM 809 O O . ILE A 1 105 ? 11.085 -1.187 -25.672 1.00 53.44 105 ILE A O 1
ATOM 813 N N . TYR A 1 106 ? 9.576 -2.025 -24.252 1.00 58.97 106 TYR A N 1
ATOM 814 C CA . TYR A 1 106 ? 10.234 -1.532 -23.057 1.00 58.97 106 TYR A CA 1
ATOM 815 C C . TYR A 1 106 ? 11.490 -2.372 -22.903 1.00 58.97 106 TYR A C 1
ATOM 817 O O . TYR A 1 106 ? 11.442 -3.595 -23.071 1.00 58.97 106 TYR A O 1
ATOM 825 N N . LYS A 1 107 ? 12.622 -1.731 -22.622 1.00 59.66 107 LYS A N 1
ATOM 826 C CA . LYS A 1 107 ? 13.788 -2.482 -22.181 1.00 59.66 107 LYS A CA 1
ATOM 827 C C . LYS A 1 107 ? 13.331 -3.281 -20.954 1.00 59.66 107 LYS A C 1
ATOM 829 O O . LYS A 1 107 ? 12.857 -2.709 -19.971 1.00 59.66 107 LYS A O 1
ATOM 834 N N . SER A 1 108 ? 13.288 -4.603 -21.105 1.00 63.69 108 SER A N 1
ATOM 835 C CA . SER A 1 108 ? 12.564 -5.507 -20.204 1.00 63.69 108 SER A CA 1
ATOM 836 C C . SER A 1 108 ? 13.053 -5.415 -18.764 1.00 63.69 108 SER A C 1
ATOM 838 O O . SER A 1 108 ? 12.303 -5.709 -17.834 1.00 63.69 108 SER A O 1
ATOM 840 N N . ASP A 1 109 ? 14.294 -4.976 -18.599 1.00 78.50 109 ASP A N 1
ATOM 841 C CA . ASP A 1 109 ? 15.027 -5.051 -17.352 1.00 78.50 109 ASP A CA 1
ATOM 842 C C . ASP A 1 109 ? 14.686 -3.848 -16.466 1.00 78.50 109 ASP A C 1
ATOM 844 O O . ASP A 1 109 ? 14.358 -4.020 -15.295 1.00 78.50 109 ASP A O 1
ATOM 848 N N . GLU A 1 110 ? 14.631 -2.630 -17.016 1.00 85.00 110 GLU A N 1
ATOM 849 C CA . GLU A 1 110 ? 14.284 -1.430 -16.250 1.00 85.00 110 GLU A CA 1
ATOM 850 C C . GLU A 1 110 ? 12.811 -1.417 -15.811 1.00 85.00 110 GLU A C 1
ATOM 852 O O . GLU A 1 110 ? 12.510 -1.015 -14.684 1.00 85.00 110 GLU A O 1
ATOM 857 N N . TYR A 1 111 ? 11.885 -1.897 -16.651 1.00 85.81 111 TYR A N 1
ATOM 858 C CA . TYR A 1 111 ? 10.490 -2.074 -16.227 1.00 85.81 111 TYR A CA 1
ATOM 859 C C . TYR A 1 111 ? 10.369 -3.166 -15.157 1.00 85.81 111 TYR A C 1
ATOM 861 O O . TYR A 1 111 ? 9.650 -2.987 -14.175 1.00 85.81 111 TYR A O 1
ATOM 869 N N . GLY A 1 112 ? 11.109 -4.269 -15.300 1.00 85.94 112 GLY A N 1
ATOM 870 C CA . GLY A 1 112 ? 11.207 -5.298 -14.265 1.00 85.94 112 GLY A CA 1
ATOM 871 C C . GLY A 1 112 ? 11.669 -4.714 -12.928 1.00 85.94 112 GLY A C 1
ATOM 872 O O . GLY A 1 112 ? 10.995 -4.893 -11.917 1.00 85.94 112 GLY A O 1
ATOM 873 N N . HIS A 1 113 ? 12.738 -3.913 -12.936 1.00 89.06 113 HIS A N 1
ATOM 874 C CA . HIS A 1 113 ? 13.246 -3.227 -11.746 1.00 89.06 113 HIS A CA 1
ATOM 875 C C . HIS A 1 113 ? 12.247 -2.238 -11.137 1.00 89.06 113 HIS A C 1
ATOM 877 O O . HIS A 1 113 ? 12.144 -2.152 -9.910 1.00 89.06 113 HIS A O 1
ATOM 883 N N . LEU A 1 114 ? 11.498 -1.504 -11.968 1.00 91.00 114 LEU A N 1
ATOM 884 C CA . LEU A 1 114 ? 10.395 -0.660 -11.509 1.00 91.00 114 LEU A CA 1
ATOM 885 C C . LEU A 1 114 ? 9.362 -1.496 -10.749 1.00 91.00 114 LEU A C 1
ATOM 887 O O . LEU A 1 114 ? 9.005 -1.141 -9.625 1.00 91.00 114 LEU A O 1
ATOM 891 N N . MET A 1 115 ? 8.914 -2.606 -11.339 1.00 89.62 115 MET A N 1
ATOM 892 C CA . MET A 1 115 ? 7.908 -3.475 -10.736 1.00 89.62 115 MET A CA 1
ATOM 893 C C . MET A 1 115 ? 8.411 -4.138 -9.454 1.00 89.62 115 MET A C 1
ATOM 895 O O . MET A 1 115 ? 7.698 -4.120 -8.455 1.00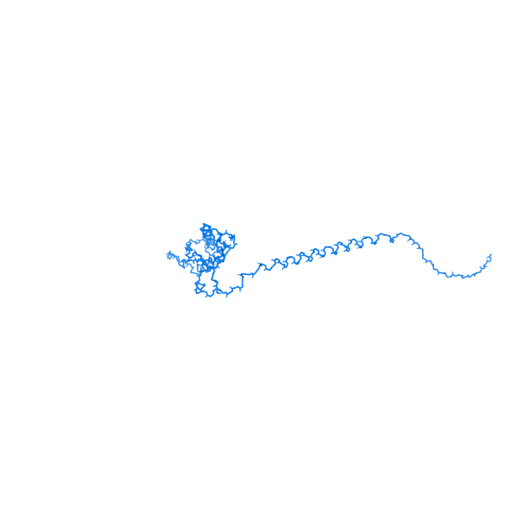 89.62 115 MET A O 1
ATOM 899 N N . ASP A 1 116 ? 9.634 -4.665 -9.441 1.00 88.69 116 ASP A N 1
ATOM 900 C CA . ASP A 1 116 ? 10.227 -5.302 -8.261 1.00 88.69 116 ASP A CA 1
ATOM 901 C C . ASP A 1 116 ? 10.312 -4.332 -7.082 1.00 88.69 116 ASP A C 1
ATOM 903 O O . ASP A 1 116 ? 9.942 -4.664 -5.955 1.00 88.69 116 ASP A O 1
ATOM 907 N N . ARG A 1 117 ? 10.752 -3.099 -7.346 1.00 91.88 117 ARG A N 1
ATOM 908 C CA . ARG A 1 117 ? 10.871 -2.070 -6.316 1.00 91.88 117 ARG A CA 1
ATOM 909 C C . ARG A 1 117 ? 9.508 -1.583 -5.840 1.00 91.88 117 ARG A C 1
ATOM 911 O O . ARG A 1 117 ? 9.298 -1.444 -4.636 1.00 91.88 117 ARG A O 1
ATOM 918 N N . LEU A 1 118 ? 8.570 -1.390 -6.766 1.00 92.50 118 LEU A N 1
ATOM 919 C CA . LEU A 1 118 ? 7.194 -1.029 -6.449 1.00 92.50 118 LEU A CA 1
ATOM 920 C C . LEU A 1 118 ? 6.554 -2.075 -5.535 1.00 92.50 118 LEU A C 1
ATOM 922 O O . LEU A 1 118 ? 6.005 -1.683 -4.512 1.00 92.50 118 LEU A O 1
ATOM 926 N N . MET A 1 119 ? 6.706 -3.372 -5.850 1.00 88.19 119 MET A N 1
ATOM 927 C CA . MET A 1 119 ? 6.184 -4.514 -5.080 1.00 88.19 119 MET A CA 1
ATOM 928 C C . MET A 1 119 ? 6.656 -4.550 -3.620 1.00 88.19 119 MET A C 1
ATOM 930 O O . MET A 1 119 ? 5.948 -5.103 -2.781 1.00 88.19 119 MET A O 1
ATOM 934 N N . VAL A 1 120 ? 7.822 -3.974 -3.321 1.00 89.12 120 VAL A N 1
ATOM 935 C CA . VAL A 1 120 ? 8.363 -3.863 -1.960 1.00 89.12 120 VAL A CA 1
ATOM 936 C C . VAL A 1 120 ? 7.905 -2.566 -1.294 1.00 89.12 120 VAL A C 1
ATOM 938 O O . VAL A 1 120 ? 7.398 -2.581 -0.176 1.00 89.12 120 VAL A O 1
ATOM 941 N N . GLU A 1 121 ? 8.064 -1.429 -1.972 1.00 93.94 121 GLU A N 1
ATOM 942 C CA . GLU A 1 121 ? 7.860 -0.116 -1.351 1.00 93.94 121 GLU A CA 1
ATOM 943 C C . GLU A 1 121 ? 6.380 0.191 -1.059 1.00 93.94 121 GLU A C 1
ATOM 945 O O . GLU A 1 121 ? 6.084 0.852 -0.061 1.00 93.94 121 GLU A O 1
ATOM 950 N N . TRP A 1 122 ? 5.431 -0.337 -1.846 1.00 95.00 122 TRP A N 1
ATOM 951 C CA . TRP A 1 122 ? 4.002 -0.108 -1.582 1.00 95.00 122 TRP A CA 1
ATOM 952 C C . TRP A 1 122 ? 3.556 -0.698 -0.234 1.00 95.00 122 TRP A C 1
ATOM 954 O O . TRP A 1 122 ? 2.685 -0.131 0.426 1.00 95.00 122 TRP A O 1
ATOM 964 N N . GLN A 1 123 ? 4.170 -1.807 0.200 1.00 93.25 123 GLN A N 1
ATOM 965 C CA . GLN A 1 123 ? 3.848 -2.442 1.479 1.00 93.25 123 GLN A CA 1
ATOM 966 C C . GLN A 1 123 ? 4.217 -1.530 2.651 1.00 93.25 123 GLN A C 1
ATOM 968 O O . GLN A 1 123 ? 3.462 -1.424 3.618 1.00 93.25 123 GLN A O 1
ATOM 973 N N . GLY A 1 124 ? 5.350 -0.829 2.535 1.00 9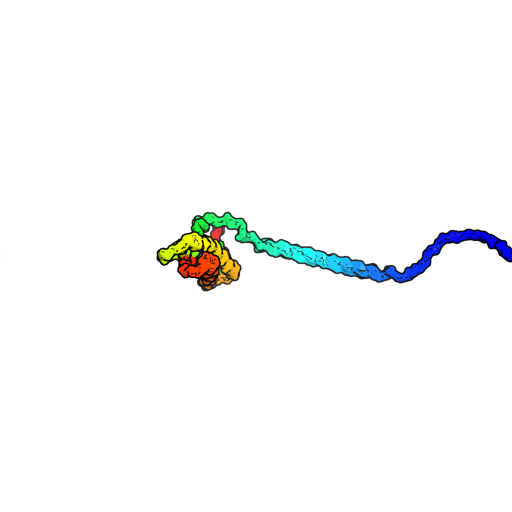3.88 124 GLY A N 1
ATOM 974 C CA . GLY A 1 124 ? 5.783 0.173 3.505 1.00 93.88 124 GLY A CA 1
ATOM 975 C C . GLY A 1 124 ? 4.802 1.340 3.602 1.00 93.88 124 GLY A C 1
ATOM 976 O O . GLY A 1 124 ? 4.435 1.732 4.706 1.00 93.88 124 GLY A O 1
ATOM 977 N N . ILE A 1 125 ? 4.308 1.833 2.460 1.00 95.94 125 ILE A N 1
ATOM 978 C CA . ILE A 1 125 ? 3.278 2.885 2.415 1.00 95.94 125 ILE A CA 1
ATOM 979 C C . ILE A 1 125 ? 1.998 2.421 3.113 1.00 95.94 125 ILE A C 1
ATOM 981 O O . ILE A 1 125 ? 1.464 3.138 3.958 1.00 95.94 125 ILE A O 1
ATOM 985 N N . ALA A 1 126 ? 1.510 1.223 2.783 1.00 95.38 126 ALA A N 1
ATOM 986 C CA . ALA A 1 126 ? 0.292 0.684 3.377 1.00 95.38 126 ALA A CA 1
ATOM 987 C C . ALA A 1 126 ? 0.423 0.557 4.902 1.00 95.38 126 ALA A C 1
ATOM 989 O O . ALA A 1 126 ? -0.441 1.037 5.634 1.00 95.38 126 ALA A O 1
ATOM 990 N N . LEU A 1 127 ? 1.532 -0.014 5.385 1.00 94.19 127 LEU A N 1
ATOM 991 C CA . LEU A 1 127 ? 1.794 -0.146 6.816 1.00 94.19 127 LEU A CA 1
ATOM 992 C C . LEU A 1 127 ? 1.891 1.219 7.507 1.00 94.19 127 LEU A C 1
ATOM 994 O O . LEU A 1 127 ? 1.287 1.412 8.558 1.00 94.19 127 LEU A O 1
ATOM 998 N N . GLN A 1 128 ? 2.603 2.178 6.911 1.00 94.69 128 GLN A N 1
ATOM 999 C CA . GLN A 1 128 ? 2.722 3.530 7.455 1.00 94.69 128 GLN A CA 1
ATOM 1000 C C . GLN A 1 128 ? 1.347 4.188 7.616 1.00 94.69 128 GLN A C 1
ATOM 1002 O O . GLN A 1 128 ? 1.048 4.713 8.685 1.00 94.69 128 GLN A O 1
ATOM 1007 N N . LYS A 1 129 ? 0.481 4.116 6.598 1.00 95.94 129 LYS A N 1
ATOM 1008 C CA . LYS A 1 129 ? -0.872 4.689 6.671 1.00 95.94 129 LYS A CA 1
ATOM 1009 C C . LYS A 1 129 ? -1.735 4.053 7.745 1.00 95.94 129 LYS A C 1
ATOM 1011 O O . LYS A 1 129 ? -2.505 4.752 8.402 1.00 95.94 129 LYS A O 1
ATOM 1016 N N . VAL A 1 130 ? -1.601 2.744 7.928 1.00 94.38 130 VAL A N 1
ATOM 1017 C CA . VAL A 1 130 ? -2.290 2.045 9.011 1.00 94.38 130 VAL A CA 1
ATOM 1018 C C . VAL A 1 130 ? -1.785 2.529 10.371 1.00 94.38 130 VAL A C 1
ATOM 1020 O O . VAL A 1 130 ? -2.598 2.860 11.219 1.00 94.38 130 VAL A O 1
ATOM 1023 N N . LEU A 1 131 ? -0.470 2.656 10.567 1.00 91.62 131 LEU A N 1
ATOM 1024 C CA . LEU A 1 131 ? 0.111 3.120 11.836 1.00 91.62 131 LEU A CA 1
ATOM 1025 C C . LEU A 1 131 ? -0.191 4.595 12.151 1.00 91.62 131 LEU A C 1
ATOM 1027 O O . LEU A 1 131 ? -0.301 4.972 13.315 1.00 91.62 131 LEU A O 1
ATOM 1031 N N . GLU A 1 132 ? -0.319 5.439 11.127 1.00 93.31 132 GLU A N 1
ATOM 1032 C CA . GLU A 1 132 ? -0.745 6.838 11.268 1.00 93.31 132 GLU A CA 1
ATOM 1033 C C . GLU A 1 132 ? -2.233 6.956 11.641 1.00 93.31 132 GLU A C 1
ATOM 1035 O O . GLU A 1 132 ? -2.668 7.986 12.167 1.00 93.31 132 GLU A O 1
ATOM 1040 N N . SER A 1 133 ? -3.011 5.898 11.401 1.00 89.25 133 SER A N 1
ATOM 1041 C CA . SER A 1 133 ? -4.421 5.815 11.759 1.00 89.25 133 SER A CA 1
ATOM 1042 C C . SER A 1 133 ? -4.553 5.354 13.210 1.00 89.25 133 SER A C 1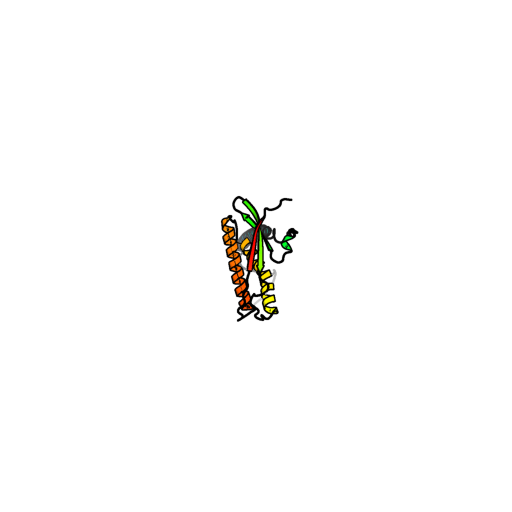
ATOM 1044 O O . SER A 1 133 ? -4.247 4.214 13.533 1.00 89.25 133 SER A O 1
ATOM 1046 N N . LYS A 1 134 ? -4.990 6.246 14.106 1.00 84.19 134 LYS A N 1
ATOM 1047 C CA . LYS A 1 134 ? -5.124 5.933 15.540 1.00 84.19 134 LYS A CA 1
ATOM 1048 C C . LYS A 1 134 ? -6.312 5.009 15.820 1.00 84.19 134 LYS A C 1
ATOM 1050 O O . LYS A 1 134 ? -6.142 3.821 16.046 1.00 84.19 134 LYS A O 1
ATOM 1055 N N . GLU A 1 135 ? -7.508 5.586 15.800 1.00 91.44 135 GLU A N 1
ATOM 1056 C CA . GLU A 1 135 ? -8.779 4.907 16.033 1.00 91.44 135 GLU A CA 1
ATOM 1057 C C . GLU A 1 135 ? -9.638 5.136 14.791 1.00 91.44 135 GLU A C 1
ATOM 1059 O O . GLU A 1 135 ? -9.832 6.281 14.372 1.00 91.44 135 GLU A O 1
ATOM 1064 N N . LEU A 1 136 ? -10.102 4.051 14.174 1.00 92.81 136 LEU A N 1
ATOM 1065 C CA . LEU A 1 136 ? -10.855 4.095 12.926 1.00 92.81 136 LEU A CA 1
ATOM 1066 C C . LEU A 1 136 ? -12.336 3.819 13.175 1.00 92.81 136 LEU A C 1
ATOM 1068 O O . LEU A 1 136 ? -12.720 2.912 13.915 1.00 92.81 136 LEU A O 1
ATOM 1072 N N . THR A 1 137 ? -13.196 4.565 12.493 1.00 93.44 137 THR A N 1
ATOM 1073 C CA . THR A 1 137 ? -14.592 4.186 12.278 1.00 93.44 137 THR A CA 1
ATOM 1074 C C . THR A 1 137 ? -14.729 3.394 10.977 1.00 93.44 137 THR A C 1
ATOM 1076 O O . THR A 1 137 ? -13.835 3.384 10.131 1.00 93.44 137 THR A O 1
ATOM 1079 N N . ILE A 1 138 ? -15.884 2.754 10.767 1.00 86.94 138 ILE A N 1
ATOM 1080 C CA . ILE A 1 138 ? -16.170 2.009 9.527 1.00 86.94 138 ILE A CA 1
ATOM 1081 C C . ILE A 1 138 ? -16.012 2.904 8.282 1.00 86.94 138 ILE A C 1
ATOM 1083 O O . ILE A 1 138 ? -15.525 2.450 7.249 1.00 86.94 138 ILE A O 1
ATOM 1087 N N . ASN A 1 139 ? -16.374 4.185 8.386 1.00 89.69 139 ASN A N 1
ATOM 1088 C CA . ASN A 1 139 ? -16.294 5.128 7.270 1.00 89.69 139 ASN A CA 1
ATOM 1089 C C . ASN A 1 139 ? -14.847 5.526 6.940 1.00 89.69 139 ASN A C 1
ATOM 1091 O O . ASN A 1 139 ? -14.530 5.789 5.778 1.00 89.69 139 ASN A O 1
ATOM 1095 N N . ASP A 1 140 ? -13.956 5.510 7.934 1.00 93.75 140 ASP A N 1
ATOM 1096 C CA . ASP A 1 140 ? -12.557 5.911 7.765 1.00 93.75 140 ASP A CA 1
ATOM 1097 C C . ASP A 1 140 ? -11.759 4.900 6.937 1.00 93.75 140 ASP A C 1
ATOM 1099 O O . ASP A 1 140 ? -10.771 5.262 6.306 1.00 93.75 140 ASP A O 1
ATOM 1103 N N . PHE A 1 141 ? -12.216 3.649 6.842 1.00 92.25 141 PHE A N 1
ATOM 1104 C CA . PHE A 1 141 ? -11.579 2.628 6.008 1.00 92.25 141 PHE A CA 1
ATOM 1105 C C . PHE A 1 141 ? -11.589 2.977 4.516 1.00 92.25 141 PHE A C 1
ATOM 1107 O O . PHE A 1 141 ? -10.620 2.690 3.813 1.00 92.25 141 PHE A O 1
ATOM 1114 N N . SER A 1 142 ? -12.639 3.645 4.029 1.00 92.56 142 SER A N 1
ATOM 1115 C CA . SER A 1 142 ? -12.687 4.138 2.645 1.00 92.56 142 SER A CA 1
ATOM 1116 C C . SER A 1 142 ? -11.650 5.244 2.407 1.00 92.56 142 SER A C 1
ATOM 1118 O O . SER A 1 142 ? -10.953 5.257 1.385 1.00 92.56 142 SER A O 1
ATOM 1120 N N . LEU A 1 143 ? -11.492 6.140 3.388 1.00 94.62 143 LEU A N 1
ATOM 1121 C CA . LEU A 1 143 ? -10.490 7.206 3.357 1.00 94.62 143 LEU A CA 1
ATOM 1122 C C . LEU A 1 143 ? -9.072 6.635 3.434 1.00 94.62 143 LEU A C 1
ATOM 1124 O O . LEU A 1 143 ? -8.207 7.039 2.659 1.00 94.62 143 LEU A O 1
ATOM 1128 N N . LEU A 1 144 ? -8.849 5.654 4.309 1.00 96.00 144 LEU A N 1
ATOM 1129 C CA . LEU A 1 144 ? -7.585 4.937 4.436 1.00 96.00 144 LEU A CA 1
ATOM 1130 C C . LEU A 1 144 ? -7.213 4.247 3.121 1.00 96.00 144 LEU A C 1
ATOM 1132 O O . LEU A 1 144 ? -6.108 4.455 2.621 1.00 96.00 144 LEU A O 1
ATOM 1136 N N . LYS A 1 145 ? -8.146 3.498 2.517 1.00 95.44 145 LYS A N 1
ATOM 1137 C CA . LYS A 1 145 ? -7.935 2.848 1.216 1.00 95.44 145 LYS A CA 1
ATOM 1138 C C . LYS A 1 145 ? -7.537 3.867 0.145 1.00 95.44 145 LYS A C 1
ATOM 1140 O O . LYS A 1 145 ? -6.509 3.705 -0.507 1.00 95.44 145 LYS A O 1
ATOM 1145 N N . SER A 1 146 ? -8.302 4.949 0.016 1.00 95.69 146 SER A N 1
ATOM 1146 C CA . SER A 1 146 ? -8.052 6.005 -0.976 1.00 95.69 146 SER A CA 1
ATOM 1147 C C . SER A 1 146 ? -6.712 6.720 -0.752 1.00 95.69 146 SER A C 1
ATOM 1149 O O . SER A 1 146 ? -6.009 7.063 -1.705 1.00 95.69 146 SER A O 1
ATOM 1151 N N . SER A 1 147 ? -6.330 6.927 0.512 1.00 96.81 147 SER A N 1
ATOM 1152 C CA . SER A 1 147 ? -5.046 7.514 0.906 1.00 96.81 147 SER A CA 1
ATOM 1153 C C . SER A 1 147 ? -3.869 6.615 0.515 1.00 96.81 147 SER A C 1
ATOM 1155 O O . SER A 1 147 ? -2.904 7.091 -0.086 1.00 96.81 147 SER A O 1
ATOM 1157 N N . ILE A 1 148 ? -3.977 5.303 0.762 1.00 97.00 148 ILE A N 1
ATOM 1158 C CA . ILE A 1 148 ? -2.974 4.316 0.338 1.00 97.00 148 ILE A CA 1
ATOM 1159 C C . ILE A 1 148 ? -2.851 4.306 -1.190 1.00 97.00 148 ILE A C 1
ATOM 1161 O O . ILE A 1 148 ? -1.744 4.422 -1.708 1.00 97.00 148 ILE A O 1
ATOM 1165 N N . GLU A 1 149 ? -3.962 4.235 -1.930 1.00 97.06 149 GLU A N 1
ATOM 1166 C CA . GLU A 1 149 ? -3.933 4.269 -3.401 1.00 97.06 149 GLU A CA 1
ATOM 1167 C C . GLU A 1 149 ? -3.268 5.539 -3.938 1.00 97.06 149 GLU A C 1
ATOM 1169 O O . GLU A 1 149 ? -2.476 5.485 -4.881 1.00 97.06 149 GLU A O 1
ATOM 1174 N N . THR A 1 150 ? -3.558 6.685 -3.324 1.00 97.69 150 THR A N 1
ATOM 1175 C CA . THR A 1 150 ? -2.966 7.972 -3.700 1.00 97.69 150 THR A CA 1
ATOM 1176 C C . THR A 1 150 ? -1.450 7.961 -3.524 1.00 97.69 150 THR A C 1
ATOM 1178 O O . THR A 1 150 ? -0.721 8.393 -4.419 1.00 97.69 150 THR A O 1
ATOM 1181 N N . ASP A 1 151 ? -0.953 7.443 -2.404 1.00 97.75 151 ASP A N 1
ATOM 1182 C CA . ASP A 1 151 ? 0.485 7.408 -2.145 1.00 97.75 151 ASP A CA 1
ATOM 1183 C C . ASP A 1 151 ? 1.203 6.335 -2.980 1.00 97.75 151 ASP A C 1
ATOM 1185 O O . ASP A 1 151 ? 2.322 6.578 -3.433 1.00 97.75 151 ASP A O 1
ATOM 1189 N N . ILE A 1 152 ? 0.542 5.222 -3.323 1.00 96.75 152 ILE A N 1
ATOM 1190 C CA . ILE A 1 152 ? 1.059 4.272 -4.322 1.00 96.75 152 ILE A CA 1
ATOM 1191 C C . ILE A 1 152 ? 1.177 4.942 -5.700 1.00 96.75 152 ILE A C 1
ATOM 1193 O O . ILE A 1 152 ? 2.191 4.767 -6.371 1.00 96.75 152 ILE A O 1
ATOM 1197 N N . ARG A 1 153 ? 0.205 5.764 -6.127 1.00 97.06 153 ARG A N 1
ATOM 1198 C CA . ARG A 1 153 ? 0.320 6.527 -7.390 1.00 97.06 153 ARG A CA 1
ATOM 1199 C C . ARG A 1 153 ? 1.507 7.489 -7.368 1.00 97.06 153 ARG A C 1
ATOM 1201 O O . ARG A 1 153 ? 2.254 7.555 -8.340 1.00 97.06 153 ARG A O 1
ATOM 1208 N N . LYS A 1 154 ? 1.730 8.197 -6.256 1.00 97.56 154 LYS A N 1
ATOM 1209 C CA . LYS A 1 154 ? 2.910 9.070 -6.100 1.00 97.56 154 LYS A CA 1
ATOM 1210 C C . LYS A 1 154 ? 4.216 8.279 -6.158 1.00 97.56 154 LYS A C 1
ATOM 1212 O O . LYS A 1 154 ? 5.175 8.731 -6.785 1.00 97.56 154 LYS A O 1
ATOM 1217 N N . LEU A 1 155 ? 4.251 7.103 -5.529 1.00 96.50 155 LEU A N 1
ATOM 1218 C CA . LEU A 1 155 ? 5.391 6.193 -5.591 1.00 96.50 155 LEU A CA 1
ATOM 1219 C C . LEU A 1 155 ? 5.666 5.761 -7.035 1.00 96.50 155 LEU A C 1
ATOM 1221 O O . LEU A 1 155 ? 6.803 5.857 -7.485 1.00 96.50 155 LEU A O 1
ATOM 1225 N N . VAL A 1 156 ? 4.632 5.355 -7.776 1.00 95.12 156 VAL A N 1
ATOM 1226 C CA . VAL A 1 156 ? 4.735 4.992 -9.196 1.00 95.12 156 VAL A CA 1
ATOM 1227 C C . VAL A 1 156 ? 5.363 6.123 -10.008 1.00 95.12 156 VAL A C 1
ATOM 1229 O O . VAL A 1 156 ? 6.347 5.887 -10.703 1.00 95.12 156 VAL A O 1
ATOM 1232 N N . GLU A 1 157 ? 4.869 7.355 -9.885 1.00 95.06 157 GLU A N 1
ATOM 1233 C CA . GLU A 1 157 ? 5.415 8.498 -10.632 1.00 95.06 157 GLU A CA 1
ATOM 1234 C C . GLU A 1 157 ? 6.863 8.829 -10.227 1.00 95.06 157 GLU A C 1
ATOM 1236 O O . GLU A 1 157 ? 7.726 9.086 -11.074 1.00 95.06 157 GLU A O 1
ATOM 1241 N N . THR A 1 158 ? 7.180 8.727 -8.935 1.00 95.88 158 THR A N 1
ATOM 1242 C CA . THR A 1 158 ? 8.548 8.915 -8.423 1.00 95.88 158 THR A CA 1
ATOM 1243 C C . THR A 1 158 ? 9.506 7.847 -8.957 1.00 95.88 158 THR A C 1
ATOM 1245 O O . THR A 1 158 ? 10.643 8.139 -9.328 1.00 95.88 158 THR A O 1
ATOM 1248 N N . LEU A 1 159 ? 9.071 6.588 -9.020 1.00 94.44 159 LEU A N 1
ATOM 1249 C CA . LEU A 1 159 ? 9.901 5.504 -9.535 1.00 94.44 159 LEU A CA 1
ATOM 1250 C C . LEU A 1 159 ? 10.028 5.557 -11.060 1.00 94.44 159 LEU A C 1
ATOM 1252 O O . LEU A 1 159 ? 11.126 5.332 -11.566 1.00 94.44 159 LEU A O 1
ATOM 1256 N N . LYS A 1 160 ? 8.961 5.913 -11.788 1.00 91.81 160 LYS A N 1
ATOM 1257 C CA . LYS A 1 160 ? 8.992 6.119 -13.246 1.00 91.81 160 LYS A CA 1
ATOM 1258 C C . LYS A 1 160 ? 10.025 7.171 -13.629 1.00 91.81 160 LYS A C 1
ATOM 1260 O O . LYS A 1 160 ? 10.894 6.894 -14.445 1.00 91.81 160 LYS A O 1
ATOM 1265 N N . THR A 1 161 ? 9.993 8.339 -12.989 1.00 92.12 161 THR A N 1
ATOM 1266 C CA . THR A 1 161 ? 10.955 9.423 -13.265 1.00 92.12 161 THR A CA 1
ATOM 1267 C C . THR A 1 161 ? 12.402 9.032 -12.953 1.00 92.12 161 THR A C 1
ATOM 1269 O O . THR A 1 161 ? 13.315 9.462 -13.656 1.00 92.12 161 THR A O 1
ATOM 1272 N N . LYS A 1 162 ? 12.624 8.188 -11.936 1.00 92.56 162 LYS A N 1
ATOM 1273 C CA . LYS A 1 162 ? 13.961 7.742 -11.521 1.00 92.56 162 LYS A CA 1
ATOM 1274 C C . LYS A 1 162 ? 14.526 6.589 -12.360 1.00 92.56 162 LYS A C 1
ATOM 1276 O O . LYS A 1 162 ? 15.730 6.559 -12.591 1.00 92.56 162 LYS A O 1
ATOM 1281 N N . ILE A 1 163 ? 13.696 5.619 -12.744 1.00 90.56 163 ILE A N 1
ATOM 1282 C CA . ILE A 1 163 ? 14.130 4.355 -13.373 1.00 90.56 163 ILE A CA 1
ATOM 1283 C C . ILE A 1 163 ? 13.924 4.385 -14.892 1.00 90.56 163 ILE A C 1
ATOM 1285 O O . ILE A 1 163 ? 14.744 3.854 -15.634 1.00 90.56 163 ILE A O 1
ATOM 1289 N N . LEU A 1 164 ? 12.856 5.034 -15.361 1.00 88.00 164 LEU A N 1
ATOM 1290 C CA . LEU A 1 164 ? 12.459 5.099 -16.769 1.00 88.00 164 LEU A CA 1
ATOM 1291 C C . LEU A 1 164 ? 12.331 6.564 -17.237 1.00 88.00 164 LEU A C 1
ATOM 1293 O O . LEU A 1 164 ? 11.262 6.977 -17.697 1.00 88.00 164 LEU A O 1
ATOM 1297 N N . PRO A 1 165 ? 13.395 7.385 -17.121 1.00 86.69 165 PRO A N 1
ATOM 1298 C CA . PRO A 1 165 ? 13.320 8.799 -17.466 1.00 86.69 165 PRO A CA 1
ATOM 1299 C C . PRO A 1 165 ? 12.954 8.985 -18.945 1.00 86.69 165 PRO A C 1
ATOM 1301 O O . PRO A 1 165 ? 13.575 8.402 -19.834 1.00 86.69 165 PRO A O 1
ATOM 1304 N N . GLY A 1 166 ? 11.934 9.806 -19.203 1.00 82.06 166 GLY A N 1
ATOM 1305 C CA . GLY A 1 166 ? 11.470 10.130 -20.555 1.00 82.06 166 GLY A CA 1
ATOM 1306 C C . GLY A 1 166 ? 10.681 9.022 -21.261 1.00 82.06 166 GLY A C 1
ATOM 1307 O O . GLY A 1 166 ? 10.342 9.193 -22.430 1.00 82.06 166 GLY A O 1
ATOM 1308 N N . GLN A 1 167 ? 10.376 7.906 -20.589 1.00 81.81 167 GLN A N 1
ATOM 1309 C CA . GLN A 1 167 ? 9.518 6.863 -21.149 1.00 81.81 167 GLN A CA 1
ATOM 1310 C C . GLN A 1 167 ? 8.073 7.033 -20.679 1.00 81.81 167 GLN A C 1
ATOM 1312 O O . GLN A 1 167 ? 7.801 7.182 -19.487 1.00 81.81 167 GLN A O 1
ATOM 1317 N N . ASP A 1 168 ? 7.141 6.951 -21.625 1.00 80.19 168 ASP A N 1
ATOM 1318 C CA . ASP A 1 168 ? 5.710 6.915 -21.339 1.00 80.19 168 ASP A CA 1
ATOM 1319 C C . ASP A 1 168 ? 5.275 5.470 -21.055 1.00 80.19 168 ASP A C 1
ATOM 1321 O O . ASP A 1 168 ? 5.022 4.663 -21.958 1.00 80.19 168 ASP A O 1
ATOM 1325 N N . VAL A 1 169 ? 5.322 5.116 -19.771 1.00 82.94 169 VAL A N 1
ATOM 1326 C CA . VAL A 1 169 ? 5.041 3.772 -19.257 1.00 82.94 169 VAL A CA 1
ATOM 1327 C C . VAL A 1 169 ? 3.785 3.823 -18.400 1.00 82.94 169 VAL A C 1
ATOM 1329 O O . VAL A 1 169 ? 3.709 4.575 -17.421 1.00 82.94 169 VAL A O 1
ATOM 1332 N N . GLU A 1 170 ? 2.824 2.968 -18.734 1.00 85.94 170 GLU A N 1
ATOM 1333 C CA . GLU A 1 170 ? 1.630 2.756 -17.929 1.00 85.94 170 GLU A CA 1
ATOM 1334 C C . GLU A 1 170 ? 1.901 1.712 -16.835 1.00 85.94 170 GLU A C 1
ATOM 1336 O O . GLU A 1 170 ? 2.401 0.614 -17.094 1.00 85.94 170 GLU A O 1
ATOM 1341 N N . VAL A 1 171 ? 1.548 2.055 -15.596 1.00 89.00 171 VAL A N 1
ATOM 1342 C CA . VAL A 1 171 ? 1.529 1.122 -14.466 1.00 89.00 171 VAL A CA 1
ATOM 1343 C C . VAL A 1 171 ? 0.103 1.061 -13.946 1.00 89.00 171 VAL A C 1
ATOM 1345 O O . VAL A 1 171 ? -0.436 2.054 -13.459 1.00 89.00 171 VAL A O 1
ATOM 1348 N N . VAL A 1 172 ? -0.497 -0.123 -14.036 1.00 89.69 172 VAL A N 1
ATOM 1349 C CA . VAL A 1 172 ? -1.863 -0.380 -13.578 1.00 89.69 172 VAL A CA 1
ATOM 1350 C C . VAL A 1 172 ? -1.812 -1.242 -12.330 1.00 89.69 172 VAL A C 1
ATOM 1352 O O . VAL A 1 172 ? -1.131 -2.273 -12.299 1.00 89.69 172 VAL A O 1
ATOM 1355 N N . PHE A 1 173 ? -2.556 -0.829 -11.309 1.00 91.56 173 PHE A N 1
ATOM 1356 C CA . PHE A 1 173 ? -2.685 -1.574 -10.068 1.00 91.56 173 PHE A CA 1
ATOM 1357 C C . PHE A 1 173 ? -4.086 -1.444 -9.472 1.00 91.56 173 PHE A C 1
ATOM 1359 O O . PHE A 1 173 ? -4.841 -0.531 -9.811 1.00 91.56 173 PHE A O 1
ATOM 1366 N N . SER A 1 174 ? -4.410 -2.356 -8.560 1.00 91.00 174 SER A N 1
ATOM 1367 C CA . SER A 1 174 ? -5.624 -2.320 -7.749 1.00 91.00 174 SER A CA 1
ATOM 1368 C C . SER A 1 174 ? -5.336 -2.836 -6.343 1.00 91.00 174 SER A C 1
ATOM 1370 O O . SER A 1 174 ? -4.575 -3.792 -6.184 1.00 91.00 174 SER A O 1
ATOM 1372 N N . LEU A 1 175 ? -5.954 -2.223 -5.330 1.00 91.88 175 LEU A N 1
ATOM 1373 C CA . LEU A 1 175 ? -6.048 -2.808 -3.994 1.00 91.88 175 LEU A CA 1
ATOM 1374 C C . LEU A 1 175 ? -7.228 -3.789 -3.974 1.00 91.88 175 LEU A C 1
ATOM 1376 O O . LEU A 1 175 ? -8.389 -3.365 -3.885 1.00 91.88 175 LEU A O 1
ATOM 1380 N N . SER A 1 176 ? -6.916 -5.079 -4.118 1.00 81.69 176 SER A N 1
ATOM 1381 C CA . SER A 1 176 ? -7.888 -6.163 -4.287 1.00 81.69 176 SER A CA 1
ATOM 1382 C C . SER A 1 176 ? -8.504 -6.584 -2.958 1.00 81.69 176 SER A C 1
ATOM 1384 O O . SER A 1 176 ? -9.718 -6.489 -2.785 1.00 81.69 176 SER A O 1
ATOM 1386 N N . ASP A 1 177 ? -7.665 -6.983 -2.003 1.00 87.12 177 ASP A N 1
ATOM 1387 C CA . ASP A 1 177 ? -8.110 -7.351 -0.665 1.00 87.12 177 ASP A CA 1
ATOM 1388 C C . ASP A 1 177 ? -8.018 -6.129 0.235 1.00 87.12 177 ASP A C 1
ATOM 1390 O O . ASP A 1 177 ? -6.966 -5.501 0.336 1.00 87.12 177 ASP A O 1
ATOM 1394 N N . PHE A 1 178 ? -9.135 -5.773 0.860 1.00 91.75 178 PHE A N 1
ATOM 1395 C CA . PHE A 1 178 ? -9.197 -4.721 1.867 1.00 91.75 178 PHE A CA 1
ATOM 1396 C C . PHE A 1 178 ? -10.317 -5.062 2.849 1.00 91.75 178 PHE A C 1
ATOM 1398 O O . PHE A 1 178 ? -11.460 -4.634 2.682 1.00 91.75 178 PHE A O 1
ATOM 1405 N N . PHE A 1 179 ? -10.019 -5.919 3.824 1.00 91.44 179 PHE A N 1
ATOM 1406 C CA . PHE A 1 179 ? -11.026 -6.436 4.750 1.00 91.44 179 PHE A CA 1
ATOM 1407 C C . PHE A 1 179 ? -10.463 -6.689 6.146 1.00 91.44 179 PHE A C 1
ATOM 1409 O O . PHE A 1 179 ? -9.254 -6.771 6.354 1.00 91.44 179 PHE A O 1
ATOM 1416 N N . LEU A 1 180 ? -11.375 -6.804 7.107 1.00 92.19 180 LEU A N 1
ATOM 1417 C CA . LEU A 1 180 ? -11.069 -6.992 8.518 1.00 92.19 180 LEU A CA 1
ATOM 1418 C C . LEU A 1 180 ? -11.237 -8.455 8.912 1.00 92.19 180 LEU A C 1
ATOM 1420 O O . LEU A 1 180 ? -12.199 -9.109 8.510 1.00 92.19 180 LEU A O 1
ATOM 1424 N N . LEU A 1 181 ? -10.322 -8.942 9.739 1.00 91.06 181 LEU A N 1
ATOM 1425 C CA . LEU A 1 181 ? -10.407 -10.233 10.403 1.00 91.06 181 LEU A CA 1
ATOM 1426 C C . LEU A 1 181 ? -10.344 -10.030 11.911 1.00 91.06 181 LEU A C 1
ATOM 1428 O O . LEU A 1 181 ? -9.470 -9.321 12.412 1.00 91.06 181 LEU A O 1
ATOM 1432 N N . GLU A 1 182 ? -11.247 -10.683 12.633 1.00 85.75 182 GLU A N 1
ATOM 1433 C CA . GLU A 1 182 ? -11.183 -10.737 14.091 1.00 85.75 182 GLU A CA 1
ATOM 1434 C C . GLU A 1 182 ? -9.872 -11.409 14.542 1.00 85.75 182 GLU A C 1
ATOM 1436 O O . GLU A 1 182 ? -9.397 -12.353 13.888 1.00 85.75 182 GLU A O 1
ATOM 1441 N N . PRO A 1 183 ? -9.257 -10.946 15.645 1.00 77.62 183 PRO A N 1
ATOM 1442 C CA . PRO A 1 183 ? -8.164 -11.667 16.275 1.00 77.62 183 PRO A CA 1
ATOM 1443 C C . PRO A 1 183 ? -8.679 -13.044 16.697 1.00 77.62 183 PRO A C 1
ATOM 1445 O O . PRO A 1 183 ? -9.690 -13.153 17.384 1.00 77.62 183 PRO A O 1
ATOM 1448 N N . LYS A 1 184 ? -8.009 -14.116 16.270 1.00 74.94 184 LYS A N 1
ATOM 1449 C CA . LYS A 1 184 ? -8.327 -15.450 16.783 1.00 74.94 184 LYS A CA 1
ATOM 1450 C C . LYS A 1 184 ? -7.640 -15.627 18.128 1.00 74.94 184 LYS A C 1
ATOM 1452 O O . LYS A 1 184 ? -6.420 -15.793 18.153 1.00 74.94 184 LYS A O 1
ATOM 1457 N N . ASP A 1 185 ? -8.421 -15.664 19.198 1.00 57.31 185 ASP A N 1
ATOM 1458 C CA . ASP A 1 185 ? -7.969 -16.237 20.461 1.00 57.31 185 ASP A CA 1
ATOM 1459 C C . ASP A 1 185 ? -7.821 -17.754 20.260 1.00 57.31 185 ASP A C 1
ATOM 1461 O O . ASP A 1 185 ? -8.740 -18.422 19.776 1.00 57.31 185 ASP A O 1
ATOM 1465 N N . LYS A 1 186 ? -6.625 -18.285 20.522 1.00 47.53 186 LYS A N 1
ATOM 1466 C CA . LYS A 1 186 ? -6.372 -19.731 20.554 1.00 47.53 186 LYS A CA 1
ATOM 1467 C C . LYS A 1 186 ? -6.536 -20.259 21.965 1.00 47.53 186 LYS A C 1
ATOM 1469 O O . LYS A 1 186 ? -6.028 -19.582 22.884 1.00 47.53 186 LYS A O 1
#

Secondary structure (DSSP, 8-state):
--------------------SSSHHHHHHHHHHHHHHHHHHHHHHHHHHHHHGGGS-SSSS------TTTTSTTEEEEEEEETTTEEEEEEEEEEE-SS-SS-----HHHHHHHHHHHHHHHHHHHHHHHHH--EE-TTHHHHHHHHHHHHHHHHHHHHHHHHSTT------EEEEEEEEE-----

Foldseek 3Di:
DDDDDDDDDDDDDDDDDDDDPPPPVVVVVVVVVVVVVVVVVVVVVVVVVVVVVVVPDPPPPPPPPPDPVVPPQFKAWDWAAEPPPGIWIWIWGKDKDLDAPDPPPDVNVLSNVLVVVLSPVLNVLLHVLRVVHHYDYPVCLVVSQVSSVVVSVVSSVVSCCVRVNPDDTDIDMDGDGTDIHHDDDD